Protein AF-K1S4V3-F1 (afdb_monomer)

Foldseek 3Di:
DQVQLVVQLVPDDPQAAPLVSLVSSLVSLCVVADDPLSNLVSQLSVQLSVLCPPGRYDDLQSNLNSLCRSLVRSQVVWPDDAQQELSPLSNQLSVQLNVVPDHHVLSSLVSSLVSLVVSQVCSCVRDVLCVVVVHTHPSSVVVSVVSVQVSCCRVVVDHDDDDPPPPPDPPPPPPSVVVDPDPPVDPDDDDDDDDDPDPPDDCVVVVVVVVVPDDTD

Sequence (217 aa):
TIRNAVAELNMLSDSVTVETVAQTAASAMLRGARGNSGVILSLLFRGLSKGLAGKHEATVEDYCNALKLGAEAAYKSVMKPTEGTILTVARVAAEKANDAQCKNFAELFDVLTTAAKETLDQTPEMLPVLKKAGVVDAGGMGYYTILKGMASVICGGVMIGAKEETATEKAVVTNAAGTFETDIEFTYCTEFIVVKSDVNKDATKLRAFLESIGDCV

Organism: NCBI:txid408170

pLDDT: mean 86.82, std 16.39, range [36.5, 98.75]

Solvent-accessible surface area (backbone atoms only — not comparable to full-atom values): 12045 Å² total; per-residue (Å²): 48,70,69,43,16,52,62,56,56,72,72,53,67,94,85,63,35,51,22,56,53,33,45,51,32,17,53,30,12,50,77,35,36,58,64,72,59,24,44,46,52,18,34,28,37,42,20,27,21,61,45,33,57,93,30,62,68,76,53,57,66,45,47,32,52,5,39,40,40,3,31,52,46,30,50,74,68,39,76,77,70,56,70,36,31,36,63,41,20,46,36,52,14,23,52,52,37,54,72,62,69,49,90,43,65,55,56,37,42,52,46,29,46,50,42,19,48,58,45,30,71,45,10,21,83,60,27,67,59,31,44,77,62,74,40,58,34,67,47,21,51,51,51,41,51,50,48,50,54,49,36,34,36,78,64,63,71,40,81,82,73,80,74,81,79,70,94,78,72,87,71,81,76,74,54,52,81,76,71,52,96,62,90,66,90,65,94,68,90,84,88,84,88,84,79,68,92,52,89,82,62,80,60,64,66,60,51,60,54,46,53,77,75,46,97,77,98

Structure (mmCIF, N/CA/C/O backbone):
data_AF-K1S4V3-F1
#
_entry.id   AF-K1S4V3-F1
#
loop_
_atom_site.group_PDB
_atom_site.id
_atom_site.type_symbol
_atom_site.label_atom_id
_atom_site.label_alt_id
_atom_site.label_comp_id
_atom_site.label_asym_id
_atom_site.label_entity_id
_atom_site.label_seq_id
_atom_site.pdbx_PDB_ins_code
_atom_site.Cartn_x
_atom_site.Cartn_y
_atom_site.Cartn_z
_atom_site.occupancy
_atom_site.B_iso_or_equiv
_atom_site.auth_seq_id
_atom_site.auth_comp_id
_atom_site.auth_asym_id
_a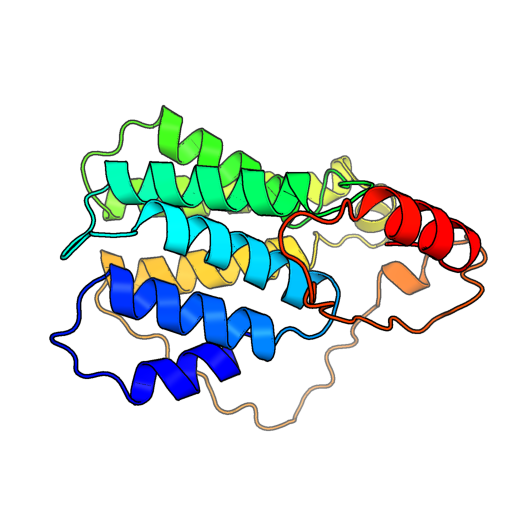tom_site.auth_atom_id
_atom_site.pdbx_PDB_model_num
ATOM 1 N N . THR A 1 1 ? 8.362 -9.845 4.889 1.00 89.50 1 THR A N 1
ATOM 2 C CA . THR A 1 1 ? 7.596 -8.631 5.241 1.00 89.50 1 THR A CA 1
ATOM 3 C C . THR A 1 1 ? 6.294 -8.939 5.972 1.00 89.50 1 THR A C 1
ATOM 5 O O . THR A 1 1 ? 6.314 -8.857 7.190 1.00 89.50 1 THR A O 1
ATOM 8 N N . ILE A 1 2 ? 5.204 -9.363 5.310 1.00 92.44 2 ILE A N 1
ATOM 9 C CA . ILE A 1 2 ? 3.875 -9.540 5.952 1.00 92.44 2 ILE A CA 1
ATOM 10 C C . ILE A 1 2 ? 3.874 -10.546 7.116 1.00 92.44 2 ILE A C 1
ATOM 12 O O . ILE A 1 2 ? 3.344 -10.232 8.175 1.00 92.44 2 ILE A O 1
ATOM 16 N N . ARG A 1 3 ? 4.536 -11.707 6.975 1.00 92.06 3 ARG A N 1
ATOM 17 C CA . ARG A 1 3 ? 4.647 -12.710 8.060 1.00 92.06 3 ARG A CA 1
ATOM 18 C C . ARG A 1 3 ? 5.175 -12.136 9.381 1.00 92.06 3 ARG A C 1
ATOM 20 O O . ARG A 1 3 ? 4.708 -12.543 10.435 1.00 92.06 3 ARG A O 1
ATOM 27 N N . ASN A 1 4 ? 6.111 -11.184 9.322 1.00 92.56 4 ASN A N 1
ATOM 28 C CA . ASN A 1 4 ? 6.647 -10.546 10.528 1.00 92.56 4 ASN A CA 1
ATOM 29 C C . ASN A 1 4 ? 5.602 -9.649 11.203 1.00 92.56 4 ASN A C 1
ATOM 31 O O . ASN A 1 4 ? 5.498 -9.671 12.420 1.00 92.56 4 ASN A O 1
ATOM 35 N N . ALA A 1 5 ? 4.795 -8.909 10.431 1.00 95.75 5 ALA A N 1
ATOM 36 C CA . ALA A 1 5 ? 3.681 -8.153 11.004 1.00 95.75 5 ALA A CA 1
ATOM 37 C C . ALA A 1 5 ? 2.626 -9.063 11.624 1.00 95.75 5 ALA A C 1
ATOM 39 O O . ALA A 1 5 ? 2.203 -8.792 12.735 1.00 95.75 5 ALA A O 1
ATOM 40 N N . VAL A 1 6 ? 2.243 -10.154 10.955 1.00 94.06 6 VAL A N 1
ATOM 41 C CA . VAL A 1 6 ? 1.257 -11.100 11.504 1.00 94.06 6 VAL A CA 1
ATOM 42 C C . VAL A 1 6 ? 1.719 -11.671 12.847 1.00 94.06 6 VAL A C 1
ATOM 44 O O . VAL A 1 6 ? 0.937 -11.703 13.788 1.00 94.06 6 VAL A O 1
ATOM 47 N N . ALA A 1 7 ? 2.991 -12.071 12.958 1.00 94.31 7 ALA A N 1
ATOM 48 C CA . ALA A 1 7 ? 3.537 -12.606 14.205 1.00 94.31 7 ALA A CA 1
ATOM 49 C C . ALA A 1 7 ? 3.414 -11.619 15.380 1.00 94.31 7 ALA A C 1
ATOM 51 O O . ALA A 1 7 ? 3.062 -12.030 16.479 1.00 94.31 7 ALA A O 1
ATOM 52 N N . GLU A 1 8 ? 3.670 -10.334 15.136 1.00 96.56 8 GLU A N 1
ATOM 53 C CA . GLU A 1 8 ? 3.623 -9.281 16.160 1.00 96.56 8 GLU A CA 1
ATOM 54 C C . GLU A 1 8 ? 2.179 -8.847 16.458 1.00 96.56 8 GLU A C 1
ATOM 56 O O . GLU A 1 8 ? 1.813 -8.650 17.612 1.00 96.56 8 GLU A O 1
ATOM 61 N N . LEU A 1 9 ? 1.324 -8.763 15.433 1.00 96.00 9 LEU A N 1
ATOM 62 C CA . LEU A 1 9 ? -0.096 -8.438 15.589 1.00 96.00 9 LEU A CA 1
ATOM 63 C C . LEU A 1 9 ? -0.849 -9.504 16.393 1.00 96.00 9 LEU A C 1
ATOM 65 O O . LEU A 1 9 ? -1.700 -9.152 17.199 1.00 96.00 9 LEU A O 1
ATOM 69 N N . ASN A 1 10 ? -0.495 -10.784 16.242 1.00 95.06 10 ASN A N 1
ATOM 70 C CA . ASN A 1 10 ? -1.082 -11.881 17.022 1.00 95.06 10 ASN A CA 1
ATOM 71 C C . ASN A 1 10 ? -0.764 -11.810 18.527 1.00 95.06 10 ASN A C 1
ATOM 73 O O . ASN A 1 10 ? -1.360 -12.549 19.307 1.00 95.06 10 ASN A O 1
ATOM 77 N N . MET A 1 11 ? 0.195 -10.975 18.938 1.00 96.19 11 MET A N 1
ATOM 78 C CA . MET A 1 11 ? 0.524 -10.754 20.349 1.00 96.19 11 MET A CA 1
ATOM 79 C C . MET A 1 11 ? -0.257 -9.584 20.961 1.00 96.19 11 MET A C 1
ATOM 81 O O . MET A 1 11 ? -0.174 -9.367 22.170 1.00 96.19 11 MET A O 1
ATOM 85 N N . LEU A 1 12 ? -0.986 -8.813 20.150 1.00 96.62 12 LEU A N 1
ATOM 86 C CA . LEU A 1 12 ? -1.809 -7.705 20.623 1.00 96.62 12 LEU A CA 1
ATOM 87 C C . LEU A 1 12 ? -3.165 -8.215 21.120 1.00 96.62 12 LEU A C 1
ATOM 89 O O . LEU A 1 12 ? -3.667 -9.236 20.658 1.00 96.62 12 LEU A O 1
ATOM 93 N N . SER A 1 13 ? -3.772 -7.486 22.059 1.00 95.69 13 SER A N 1
ATOM 94 C CA . SER A 1 13 ? -5.170 -7.722 22.423 1.00 95.69 13 SER A CA 1
ATOM 95 C C . SER A 1 13 ? -6.108 -7.146 21.361 1.00 95.69 13 SER A C 1
ATOM 97 O O . SER A 1 13 ? -5.796 -6.134 20.741 1.00 95.69 13 SER A O 1
ATOM 99 N N . ASP A 1 14 ? -7.308 -7.708 21.221 1.00 91.12 14 ASP A N 1
ATOM 100 C CA . ASP A 1 14 ? -8.315 -7.211 20.264 1.00 91.12 14 ASP A CA 1
ATOM 101 C C . ASP A 1 14 ? -8.853 -5.806 20.604 1.00 91.12 14 ASP A C 1
ATOM 103 O O . ASP A 1 14 ? -9.530 -5.175 19.799 1.00 91.12 14 ASP A O 1
ATOM 107 N N . SER A 1 15 ? -8.561 -5.301 21.805 1.00 94.25 15 SER A N 1
ATOM 108 C CA . SER A 1 15 ? -9.026 -4.007 22.314 1.00 94.25 15 SER A CA 1
ATOM 109 C C . SER A 1 15 ? -8.057 -2.846 22.062 1.00 94.25 15 SER A C 1
ATOM 111 O O . SER A 1 15 ? -8.259 -1.764 22.612 1.00 94.25 15 SER A O 1
ATOM 113 N N . VAL A 1 16 ? -6.952 -3.069 21.344 1.00 97.31 16 VAL A N 1
ATOM 114 C CA . VAL A 1 16 ? -5.975 -2.005 21.065 1.00 97.31 16 VAL A CA 1
ATOM 115 C C . VAL A 1 16 ? -6.492 -1.017 20.018 1.00 97.31 16 VAL A C 1
ATOM 117 O O . VAL A 1 16 ? -7.376 -1.315 19.219 1.00 97.31 16 VAL A O 1
ATOM 120 N N . THR A 1 17 ? -5.900 0.175 19.994 1.00 98.19 17 THR A N 1
ATOM 121 C CA . THR A 1 17 ? -6.257 1.228 19.039 1.00 98.19 17 THR A CA 1
ATOM 122 C C . THR A 1 17 ? -5.768 0.933 17.623 1.00 98.19 17 THR A C 1
ATOM 124 O O . THR A 1 17 ? -4.765 0.238 17.427 1.00 98.19 17 THR A O 1
ATOM 127 N N . VAL A 1 18 ? -6.405 1.555 16.624 1.00 97.31 18 VAL A N 1
ATOM 128 C CA . VAL A 1 18 ? -5.943 1.482 15.228 1.00 97.31 18 VAL A CA 1
ATOM 129 C C . VAL A 1 18 ? -4.509 2.005 15.062 1.00 97.31 18 VAL A C 1
ATOM 131 O O . VAL A 1 18 ? -3.736 1.435 14.292 1.00 97.31 18 VAL A O 1
ATOM 134 N N . GLU A 1 19 ? -4.113 3.027 15.830 1.00 98.00 19 GLU A N 1
ATOM 135 C CA . GLU A 1 19 ? -2.729 3.507 15.888 1.00 98.00 19 GLU A CA 1
ATOM 136 C C . GLU A 1 19 ? -1.761 2.391 16.295 1.00 98.00 19 GLU A C 1
ATOM 138 O O . GLU A 1 19 ? -0.758 2.160 15.616 1.00 98.00 19 GLU A O 1
ATOM 143 N N . THR A 1 20 ? -2.078 1.674 17.378 1.00 98.38 20 THR A N 1
ATOM 144 C CA . THR A 1 20 ? -1.219 0.615 17.927 1.00 98.38 20 THR A CA 1
ATOM 145 C C . THR A 1 20 ? -1.047 -0.518 16.918 1.00 98.38 20 THR A C 1
ATOM 147 O O . THR A 1 20 ? 0.076 -0.977 16.684 1.00 98.38 20 THR A O 1
ATOM 150 N N . VAL A 1 21 ? -2.138 -0.932 16.262 1.00 97.81 21 VAL A N 1
ATOM 151 C CA . VAL A 1 21 ? -2.112 -1.944 15.19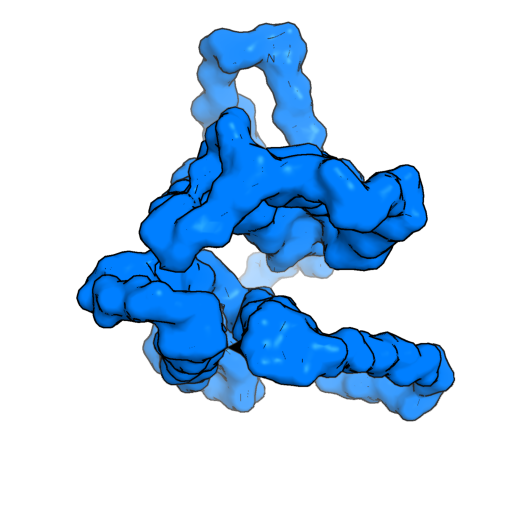3 1.00 97.81 21 VAL A CA 1
ATOM 152 C C . VAL A 1 21 ? -1.240 -1.472 14.031 1.00 97.81 21 VAL A C 1
ATOM 154 O O . VAL A 1 21 ? -0.319 -2.180 13.614 1.00 97.81 21 VAL A O 1
ATOM 157 N N . ALA A 1 22 ? -1.483 -0.263 13.521 1.00 97.94 22 ALA A N 1
ATOM 158 C CA . ALA A 1 22 ? -0.771 0.263 12.363 1.00 97.94 22 ALA A CA 1
ATOM 159 C C . ALA A 1 22 ? 0.728 0.457 12.646 1.00 97.94 22 ALA A C 1
ATOM 161 O O . ALA A 1 22 ? 1.563 0.101 11.812 1.00 97.94 22 ALA A O 1
ATOM 162 N N . GLN A 1 23 ? 1.086 0.967 13.829 1.00 98.25 23 GLN A N 1
ATOM 163 C CA . GLN A 1 23 ? 2.474 1.174 14.244 1.00 98.25 23 GLN A CA 1
ATOM 164 C C . GLN A 1 23 ? 3.223 -0.146 14.433 1.00 98.25 23 GLN A C 1
ATOM 166 O O . GLN A 1 23 ? 4.373 -0.269 13.990 1.00 98.25 23 GLN A O 1
ATOM 171 N N . THR A 1 24 ? 2.576 -1.137 15.048 1.00 98.31 24 THR A N 1
ATOM 172 C CA . THR A 1 24 ? 3.142 -2.478 15.240 1.00 98.31 24 THR A CA 1
ATOM 173 C C . THR A 1 24 ? 3.390 -3.144 13.891 1.00 98.31 24 THR A C 1
ATOM 175 O O . THR A 1 24 ? 4.516 -3.565 13.610 1.00 98.31 24 THR A O 1
ATOM 178 N N . ALA A 1 25 ? 2.385 -3.140 13.008 1.00 97.81 25 ALA A N 1
ATOM 179 C CA . ALA A 1 25 ? 2.499 -3.689 11.663 1.00 97.81 25 ALA A CA 1
ATOM 180 C C . ALA A 1 25 ? 3.612 -3.001 10.860 1.00 97.81 25 ALA A C 1
ATOM 182 O O . ALA A 1 25 ? 4.500 -3.675 10.340 1.00 97.81 25 ALA A O 1
ATOM 183 N N . ALA A 1 26 ? 3.622 -1.666 10.798 1.00 97.19 26 ALA A N 1
ATOM 184 C CA . ALA A 1 26 ? 4.625 -0.911 10.052 1.00 97.19 26 ALA A CA 1
ATOM 185 C C . ALA A 1 26 ? 6.050 -1.180 10.558 1.00 97.19 26 ALA A C 1
ATOM 187 O O . ALA A 1 26 ? 6.969 -1.393 9.763 1.00 97.19 26 ALA A O 1
ATOM 188 N N . SER A 1 27 ? 6.235 -1.214 11.880 1.00 96.00 27 SER A N 1
ATOM 189 C CA . SER A 1 27 ? 7.539 -1.452 12.505 1.00 96.00 27 SER A CA 1
ATOM 190 C C . SER A 1 27 ? 8.045 -2.874 12.253 1.00 96.00 27 SER A C 1
ATOM 192 O O . SER A 1 27 ? 9.212 -3.067 11.902 1.00 96.00 27 SER A O 1
ATOM 194 N N . ALA A 1 28 ? 7.165 -3.869 12.370 1.00 96.75 28 ALA A N 1
ATOM 195 C CA . ALA A 1 28 ? 7.474 -5.266 12.084 1.00 96.75 28 ALA A CA 1
ATOM 196 C C . ALA A 1 28 ? 7.760 -5.509 10.593 1.00 96.75 28 ALA A C 1
ATOM 198 O O . ALA A 1 28 ? 8.708 -6.216 10.241 1.00 96.75 28 ALA A O 1
ATOM 199 N N . MET A 1 29 ? 6.981 -4.889 9.700 1.00 95.75 29 MET A N 1
ATOM 200 C CA . MET A 1 29 ? 7.209 -4.951 8.254 1.00 95.75 29 MET A CA 1
ATOM 201 C C . MET A 1 29 ? 8.544 -4.338 7.873 1.00 95.75 29 MET A C 1
ATOM 203 O O . MET A 1 29 ? 9.225 -4.910 7.030 1.00 95.75 29 MET A O 1
ATOM 207 N N . LEU A 1 30 ? 8.925 -3.222 8.496 1.00 92.06 30 LEU A N 1
ATOM 208 C CA . LEU A 1 30 ? 10.202 -2.566 8.247 1.00 92.06 30 LEU A CA 1
ATOM 209 C C . LEU A 1 30 ? 11.375 -3.451 8.690 1.00 92.06 30 LEU A C 1
ATOM 211 O O . LEU A 1 30 ? 12.242 -3.748 7.877 1.00 92.06 30 LEU A O 1
ATOM 215 N N . ARG A 1 31 ? 11.377 -3.960 9.932 1.00 91.62 31 ARG A N 1
ATOM 216 C CA . ARG A 1 31 ? 12.429 -4.887 10.414 1.00 91.62 31 ARG A CA 1
ATOM 217 C C . ARG A 1 31 ? 12.502 -6.178 9.595 1.00 91.62 31 ARG A C 1
ATOM 219 O O . ARG A 1 31 ? 13.570 -6.752 9.410 1.00 91.62 31 ARG A O 1
ATOM 226 N N . GLY A 1 32 ? 11.346 -6.644 9.137 1.00 89.50 32 GLY A N 1
ATOM 227 C CA . GLY A 1 32 ? 11.172 -7.884 8.397 1.00 89.50 32 GLY A CA 1
ATOM 228 C C . GLY A 1 32 ? 11.135 -7.725 6.878 1.00 89.50 32 GLY A C 1
ATOM 229 O O . GLY A 1 32 ? 10.699 -8.666 6.195 1.00 89.50 32 GLY A O 1
ATOM 230 N N . ALA A 1 33 ? 11.488 -6.550 6.355 1.00 89.19 33 ALA A N 1
ATOM 231 C CA . ALA A 1 33 ? 11.514 -6.271 4.928 1.00 89.19 33 ALA A CA 1
ATOM 232 C C . ALA A 1 33 ? 12.625 -7.090 4.262 1.00 89.19 33 ALA A C 1
ATOM 234 O O . ALA A 1 33 ? 13.719 -7.234 4.802 1.00 89.19 33 ALA A O 1
ATOM 235 N N . ARG A 1 34 ? 12.322 -7.676 3.103 1.00 84.19 34 ARG A N 1
ATOM 236 C CA . ARG A 1 34 ? 13.260 -8.454 2.284 1.00 84.19 34 ARG A CA 1
ATOM 237 C C . ARG A 1 34 ? 12.959 -8.159 0.820 1.00 84.19 34 ARG A C 1
ATOM 239 O O . ARG A 1 34 ? 11.782 -8.211 0.451 1.00 84.19 34 ARG A O 1
ATOM 246 N N . GLY A 1 35 ? 13.980 -7.867 0.017 1.00 81.25 35 GLY A N 1
ATOM 247 C CA . GLY A 1 35 ? 13.797 -7.468 -1.375 1.00 81.25 35 GLY A CA 1
ATOM 248 C C . GLY A 1 35 ? 13.262 -6.040 -1.529 1.00 81.25 35 GLY A C 1
ATOM 249 O O . GLY A 1 35 ? 12.546 -5.531 -0.659 1.00 81.25 35 GLY A O 1
ATOM 250 N N . ASN A 1 36 ? 13.511 -5.430 -2.689 1.00 82.81 36 ASN A N 1
ATOM 251 C CA . ASN A 1 36 ? 12.994 -4.102 -3.059 1.00 82.81 36 ASN A CA 1
ATOM 252 C C . ASN A 1 36 ? 11.482 -3.954 -2.818 1.00 82.81 36 ASN A C 1
ATOM 254 O O . ASN A 1 36 ? 11.034 -3.003 -2.179 1.00 82.81 36 ASN A O 1
ATOM 258 N N . SER A 1 37 ? 10.688 -4.940 -3.251 1.00 84.25 37 SER A N 1
ATOM 259 C CA . SER A 1 37 ? 9.231 -4.930 -3.044 1.00 84.25 37 SER A CA 1
ATOM 260 C C . SER A 1 37 ? 8.851 -4.979 -1.562 1.00 84.25 37 SER A C 1
ATOM 262 O O . SER A 1 37 ? 7.920 -4.300 -1.134 1.00 84.25 37 SER A O 1
ATOM 264 N N . GLY A 1 38 ? 9.581 -5.750 -0.748 1.00 89.38 38 GLY A N 1
ATOM 265 C CA . GLY A 1 38 ? 9.339 -5.832 0.688 1.00 89.38 38 GLY A CA 1
ATOM 266 C C . GLY A 1 38 ? 9.680 -4.533 1.414 1.00 89.38 38 GLY A C 1
ATOM 267 O O . GLY A 1 38 ? 8.945 -4.149 2.326 1.00 89.38 38 GLY A O 1
ATOM 268 N N . VAL A 1 39 ? 10.753 -3.855 0.995 1.00 90.12 39 VAL A N 1
ATOM 269 C CA . VAL A 1 39 ? 11.126 -2.530 1.502 1.00 90.12 39 VAL A CA 1
ATOM 270 C C . VAL A 1 39 ? 10.064 -1.509 1.108 1.00 90.12 39 VAL A C 1
ATOM 272 O O . VAL A 1 39 ? 9.492 -0.890 2.000 1.00 90.12 39 VAL A O 1
ATOM 275 N N . ILE A 1 40 ? 9.705 -1.392 -0.174 1.00 92.44 40 ILE A N 1
ATOM 276 C CA . ILE A 1 40 ? 8.683 -0.438 -0.641 1.00 92.44 40 ILE A CA 1
ATOM 277 C C . ILE A 1 40 ? 7.346 -0.653 0.076 1.00 92.44 40 ILE A C 1
ATOM 279 O O . ILE A 1 40 ? 6.758 0.301 0.586 1.00 92.44 40 ILE A O 1
ATOM 283 N N . LEU A 1 41 ? 6.904 -1.905 0.214 1.00 95.38 41 LEU A N 1
ATOM 284 C CA . LEU A 1 41 ? 5.687 -2.229 0.952 1.00 95.38 41 LEU A CA 1
ATOM 285 C C . LEU A 1 41 ? 5.763 -1.780 2.421 1.00 95.38 41 LEU A C 1
ATOM 287 O O . LEU A 1 41 ? 4.794 -1.242 2.954 1.00 95.38 41 LEU A O 1
ATOM 291 N N . SER A 1 42 ? 6.915 -1.943 3.080 1.00 95.50 42 SER A N 1
ATOM 292 C CA . SER A 1 42 ? 7.104 -1.445 4.449 1.00 95.50 42 SER A CA 1
ATOM 293 C C . SER A 1 42 ? 7.033 0.085 4.539 1.00 95.50 42 SER A C 1
ATOM 295 O O . SER A 1 42 ? 6.538 0.619 5.530 1.00 95.50 42 SER A O 1
ATOM 297 N N . LEU A 1 43 ? 7.469 0.804 3.498 1.00 95.31 43 LEU A N 1
ATOM 298 C CA . LEU A 1 43 ? 7.398 2.265 3.432 1.00 95.31 43 LEU A CA 1
ATOM 299 C C . LEU A 1 43 ? 5.955 2.754 3.276 1.00 95.31 43 LEU A C 1
ATOM 301 O O . LEU A 1 43 ? 5.574 3.707 3.958 1.00 95.31 43 LEU A O 1
ATOM 305 N N . LEU A 1 44 ? 5.155 2.069 2.450 1.00 97.69 44 LEU A N 1
ATOM 306 C CA . LEU A 1 44 ? 3.718 2.330 2.309 1.00 97.69 44 LEU A CA 1
ATOM 307 C C . LEU A 1 44 ? 3.013 2.208 3.668 1.00 97.69 44 LEU A C 1
ATOM 309 O O . LEU A 1 44 ? 2.347 3.143 4.111 1.00 97.69 44 LEU A O 1
ATOM 313 N N . PHE A 1 45 ? 3.233 1.099 4.381 1.00 97.75 45 PHE A N 1
ATOM 314 C CA . PHE A 1 45 ? 2.632 0.876 5.701 1.00 97.75 45 PHE A CA 1
ATOM 315 C C . PHE A 1 45 ? 3.167 1.831 6.770 1.00 97.75 45 PHE A C 1
ATOM 317 O O . PHE A 1 45 ? 2.428 2.229 7.667 1.00 97.75 45 PHE A O 1
ATOM 324 N N . ARG A 1 46 ? 4.427 2.267 6.665 1.00 96.50 46 ARG A N 1
ATOM 325 C CA . ARG A 1 46 ? 4.979 3.303 7.544 1.00 96.50 46 ARG A CA 1
ATOM 326 C C . ARG A 1 46 ? 4.280 4.647 7.356 1.00 96.50 46 ARG A C 1
ATOM 328 O O . ARG A 1 46 ? 4.048 5.335 8.344 1.00 96.50 46 ARG A O 1
ATOM 335 N N . GLY A 1 47 ? 3.965 5.046 6.123 1.00 96.94 47 GLY A N 1
ATOM 336 C CA . GLY A 1 47 ? 3.186 6.265 5.888 1.00 96.94 47 GLY A CA 1
ATOM 337 C C . GLY A 1 47 ? 1.726 6.118 6.327 1.00 96.94 47 GLY A C 1
ATOM 338 O O . GLY A 1 47 ? 1.210 7.031 6.966 1.00 96.94 47 GLY A O 1
ATOM 339 N N . LEU A 1 48 ? 1.118 4.943 6.122 1.00 97.88 48 LEU A N 1
ATOM 340 C CA . LEU A 1 48 ? -0.213 4.625 6.653 1.00 97.88 48 LEU A CA 1
ATOM 341 C C . LEU A 1 48 ? -0.254 4.753 8.181 1.00 97.88 48 LEU A C 1
ATOM 343 O O . LEU A 1 48 ? -1.101 5.455 8.722 1.00 97.88 48 LEU A O 1
ATOM 347 N N . SER A 1 49 ? 0.713 4.159 8.884 1.00 98.31 49 SER A N 1
ATOM 348 C CA . SER A 1 49 ? 0.830 4.277 10.341 1.00 98.31 49 SER A CA 1
ATOM 349 C C . SER A 1 49 ? 0.953 5.727 10.807 1.00 98.31 49 SER A C 1
ATOM 351 O O . SER A 1 49 ? 0.339 6.089 11.805 1.00 98.31 49 SER A O 1
ATOM 353 N N . LYS A 1 50 ? 1.685 6.577 10.075 1.00 97.56 50 LYS A N 1
ATOM 354 C CA . LYS A 1 50 ? 1.770 8.010 10.391 1.00 97.56 50 LYS A CA 1
ATOM 355 C C . LYS A 1 50 ? 0.434 8.730 10.230 1.00 97.56 50 LYS A C 1
ATOM 357 O O . LYS A 1 50 ? 0.133 9.601 11.036 1.00 97.56 50 LYS A O 1
ATOM 362 N N . GLY A 1 51 ? -0.347 8.389 9.206 1.00 97.50 51 GLY A N 1
ATOM 363 C CA . GLY A 1 51 ? -1.669 8.983 8.995 1.00 97.50 51 GLY A CA 1
ATOM 364 C C . GLY A 1 51 ? -2.697 8.597 10.058 1.00 97.50 51 GLY A C 1
ATOM 365 O O . GLY A 1 51 ? -3.635 9.351 10.290 1.00 97.50 51 GLY A O 1
ATOM 366 N N . LEU A 1 52 ? -2.493 7.460 10.729 1.00 98.44 52 LEU A N 1
ATOM 367 C CA . LEU A 1 52 ? -3.362 6.954 11.795 1.00 98.44 52 LEU A CA 1
ATOM 368 C C . LEU A 1 52 ? -2.835 7.254 13.210 1.00 98.44 52 LEU A C 1
ATOM 370 O O . LEU A 1 52 ? -3.381 6.743 14.184 1.00 98.44 52 LEU A O 1
ATOM 374 N N . ALA A 1 53 ? -1.782 8.064 13.347 1.00 97.81 53 ALA A N 1
ATOM 375 C CA . ALA A 1 53 ? -1.221 8.419 14.648 1.00 97.81 53 ALA A CA 1
ATOM 376 C C . ALA A 1 53 ? -2.229 9.204 15.511 1.00 97.81 53 ALA A C 1
ATOM 378 O O . ALA A 1 53 ? -2.947 10.075 15.017 1.00 97.81 53 ALA A O 1
ATOM 379 N N . GLY A 1 54 ? -2.274 8.901 16.809 1.00 97.25 54 GLY A N 1
ATOM 380 C CA . GLY A 1 54 ? -3.211 9.472 17.780 1.00 97.25 54 GLY A CA 1
ATOM 381 C C . GLY A 1 54 ? -4.672 9.025 17.638 1.00 97.25 54 GLY A C 1
ATOM 382 O O . GLY A 1 54 ? -5.541 9.598 18.298 1.00 97.25 54 GLY A O 1
ATOM 383 N N . LYS A 1 55 ? -4.983 8.052 16.771 1.00 97.69 55 LYS A N 1
ATOM 384 C CA . LYS A 1 55 ? -6.361 7.613 16.502 1.00 97.69 55 LYS A CA 1
ATOM 385 C C . LYS A 1 55 ? -6.707 6.343 17.280 1.00 97.69 55 LYS A C 1
ATOM 387 O O . LYS A 1 55 ? -5.997 5.340 17.210 1.00 97.69 55 LYS A O 1
ATOM 392 N N . HIS A 1 56 ? -7.846 6.373 17.976 1.00 97.12 56 HIS A N 1
ATOM 393 C CA . HIS A 1 56 ? -8.434 5.178 18.590 1.00 97.12 56 HIS A CA 1
ATOM 394 C C . HIS A 1 56 ? -9.099 4.287 17.530 1.00 97.12 56 HIS A C 1
ATOM 396 O O . HIS A 1 56 ? -8.804 3.098 17.441 1.00 97.12 56 HIS A O 1
ATOM 402 N N . GLU A 1 57 ? -9.916 4.902 16.672 1.00 96.75 57 GLU A N 1
ATOM 403 C CA . GLU A 1 57 ? -10.575 4.314 15.502 1.00 96.75 57 GLU A CA 1
ATOM 404 C C . GLU A 1 57 ? -10.306 5.190 14.271 1.00 96.75 57 GLU A C 1
ATOM 406 O O . GLU A 1 57 ? -9.987 6.374 14.410 1.00 96.75 57 GLU A O 1
ATOM 411 N N . ALA A 1 58 ? -10.423 4.616 13.071 1.00 96.81 58 ALA A N 1
ATOM 412 C CA . ALA A 1 58 ? -10.201 5.327 11.815 1.00 96.81 58 ALA A CA 1
ATOM 413 C C . ALA A 1 58 ? -11.508 5.487 11.039 1.00 96.81 58 ALA A C 1
ATOM 415 O O . ALA A 1 58 ? -12.209 4.510 10.772 1.00 96.81 58 ALA A O 1
ATOM 416 N N . THR A 1 59 ? -11.801 6.715 10.624 1.00 97.62 59 THR A N 1
ATOM 417 C CA . THR A 1 59 ? -12.836 6.981 9.621 1.00 97.62 59 THR A CA 1
ATOM 418 C C . THR A 1 59 ? -12.329 6.651 8.210 1.00 97.62 59 THR A C 1
ATOM 420 O O . THR A 1 59 ? -11.135 6.423 7.995 1.00 97.62 59 THR A O 1
ATOM 423 N N . VAL A 1 60 ? -13.226 6.658 7.218 1.00 97.75 60 VAL A N 1
ATOM 424 C CA . VAL A 1 60 ? -12.843 6.541 5.798 1.00 97.75 60 VAL A CA 1
ATOM 425 C C . VAL A 1 60 ? -11.879 7.658 5.394 1.00 97.75 60 VAL A C 1
ATOM 427 O O . VAL A 1 60 ? -10.883 7.392 4.727 1.00 97.75 60 VAL A O 1
ATOM 430 N N . GLU A 1 61 ? -12.128 8.889 5.848 1.00 97.56 61 GLU A N 1
ATOM 431 C CA . GLU A 1 61 ? -11.270 10.044 5.567 1.00 97.56 61 GLU A CA 1
ATOM 432 C C . GLU A 1 61 ? -9.868 9.866 6.168 1.00 97.56 61 GLU A C 1
ATOM 434 O O . GLU A 1 61 ? -8.867 10.059 5.472 1.00 97.56 61 GLU A O 1
ATOM 439 N N . ASP A 1 62 ? -9.786 9.410 7.425 1.00 97.94 62 ASP A N 1
ATOM 440 C CA . ASP A 1 62 ? -8.507 9.108 8.078 1.00 97.94 62 ASP A CA 1
ATOM 441 C C . ASP A 1 62 ? -7.714 8.063 7.281 1.00 97.94 62 ASP A C 1
ATOM 443 O O . ASP A 1 62 ? -6.510 8.218 7.062 1.00 97.94 62 ASP A O 1
ATOM 447 N N . TYR A 1 63 ? -8.390 7.011 6.806 1.00 97.75 63 TYR A N 1
ATOM 448 C CA . TYR A 1 63 ? -7.760 5.939 6.041 1.00 97.75 63 TYR A CA 1
ATOM 449 C C . TYR A 1 63 ? -7.300 6.402 4.649 1.00 97.75 63 TYR A C 1
ATOM 451 O O . TYR A 1 63 ? -6.177 6.098 4.244 1.00 97.75 63 TYR A O 1
ATOM 459 N N . CYS A 1 64 ? -8.108 7.192 3.934 1.00 98.00 64 CYS A N 1
ATOM 460 C CA . CYS A 1 64 ? -7.730 7.793 2.650 1.00 98.00 64 CYS A CA 1
ATOM 461 C C . CYS A 1 64 ? -6.496 8.694 2.778 1.00 98.00 64 CYS A C 1
ATOM 463 O O . CYS A 1 64 ? -5.556 8.585 1.980 1.00 98.00 64 CYS A O 1
ATOM 465 N N . ASN A 1 65 ? -6.461 9.542 3.809 1.00 97.56 65 ASN A N 1
ATOM 466 C CA . ASN A 1 65 ? -5.304 10.384 4.092 1.00 97.56 65 ASN A CA 1
ATOM 467 C C . ASN A 1 65 ? -4.067 9.538 4.443 1.00 97.56 65 ASN A C 1
ATOM 469 O O . ASN A 1 65 ? -2.969 9.789 3.944 1.00 97.56 65 ASN A O 1
ATOM 473 N N . ALA A 1 66 ? -4.236 8.484 5.244 1.00 98.31 66 ALA A N 1
ATOM 474 C CA . ALA A 1 66 ? -3.156 7.568 5.592 1.00 98.31 66 ALA A CA 1
ATOM 475 C C . ALA A 1 66 ? -2.573 6.841 4.366 1.00 98.31 66 ALA A C 1
ATOM 477 O O . ALA A 1 66 ? -1.351 6.736 4.237 1.00 98.31 66 ALA A O 1
ATOM 478 N N . LEU A 1 67 ? -3.414 6.395 3.428 1.00 98.12 67 LEU A N 1
ATOM 479 C CA . LEU A 1 67 ? -2.973 5.794 2.165 1.00 98.12 67 LEU A CA 1
ATOM 480 C C . LEU A 1 67 ? -2.181 6.780 1.304 1.00 98.12 67 LEU A C 1
ATOM 482 O O . LEU A 1 67 ? -1.119 6.421 0.791 1.00 98.12 67 LEU A O 1
ATOM 486 N N . LYS A 1 68 ? -2.647 8.031 1.201 1.00 97.50 68 LYS A N 1
ATOM 487 C CA . LYS A 1 68 ? -1.933 9.105 0.498 1.00 97.50 68 LYS A CA 1
ATOM 488 C C . LYS A 1 68 ? -0.544 9.334 1.098 1.00 97.50 68 LYS A C 1
ATOM 490 O O . LYS A 1 68 ? 0.448 9.331 0.371 1.00 97.50 68 LYS A O 1
ATOM 495 N N . LEU A 1 69 ? -0.452 9.453 2.424 1.00 97.69 69 LEU A N 1
ATOM 496 C CA . LEU A 1 69 ? 0.828 9.591 3.126 1.00 97.69 69 LEU A CA 1
ATOM 497 C C . LEU A 1 69 ? 1.736 8.370 2.921 1.00 97.69 69 LEU A C 1
ATOM 499 O O . LEU A 1 69 ? 2.949 8.526 2.777 1.00 97.69 69 LEU A O 1
ATOM 503 N N . GLY A 1 70 ? 1.160 7.165 2.881 1.00 97.31 70 GLY A N 1
ATOM 504 C CA . GLY A 1 70 ? 1.829 5.922 2.493 1.00 97.31 70 GLY A CA 1
ATOM 505 C C . GLY A 1 70 ? 2.486 6.015 1.123 1.00 97.31 70 GLY A C 1
ATOM 506 O O . GLY A 1 70 ? 3.706 5.855 1.012 1.00 97.31 70 GLY A O 1
ATOM 507 N N . ALA A 1 71 ? 1.685 6.308 0.098 1.00 96.94 71 ALA A N 1
ATOM 508 C CA . ALA A 1 71 ? 2.136 6.428 -1.282 1.00 96.94 71 ALA A CA 1
ATOM 509 C C . ALA A 1 71 ? 3.222 7.501 -1.430 1.00 96.94 71 ALA A C 1
ATOM 511 O O . ALA A 1 71 ? 4.302 7.206 -1.942 1.00 96.94 71 ALA A O 1
ATOM 512 N N . GLU A 1 72 ? 3.000 8.708 -0.901 1.00 94.75 72 GLU A N 1
ATOM 513 C CA . GLU A 1 72 ? 3.985 9.792 -0.948 1.00 94.75 72 GLU A CA 1
ATOM 514 C C . GLU A 1 72 ? 5.300 9.424 -0.254 1.00 94.75 72 GLU A C 1
ATOM 516 O O . GLU A 1 72 ? 6.381 9.731 -0.761 1.00 94.75 72 GLU A O 1
ATOM 521 N N . ALA A 1 73 ? 5.232 8.783 0.917 1.00 91.06 73 ALA A N 1
ATOM 522 C CA . ALA A 1 73 ? 6.420 8.397 1.665 1.00 91.06 73 ALA A CA 1
ATOM 523 C C . ALA A 1 73 ? 7.239 7.339 0.923 1.00 91.06 73 ALA A C 1
ATOM 525 O O . ALA A 1 73 ? 8.469 7.429 0.918 1.00 91.06 73 ALA A O 1
ATOM 526 N N . ALA A 1 74 ? 6.584 6.355 0.304 1.00 92.12 74 ALA A N 1
ATOM 527 C CA . ALA A 1 74 ? 7.255 5.354 -0.515 1.00 92.12 74 ALA A CA 1
ATOM 528 C C . ALA A 1 74 ? 7.908 6.001 -1.744 1.00 92.12 74 ALA A C 1
ATOM 530 O O . ALA A 1 74 ? 9.102 5.809 -1.962 1.00 92.12 74 ALA A O 1
ATOM 531 N N . TYR A 1 75 ? 7.170 6.850 -2.464 1.00 91.38 75 TYR A N 1
ATOM 532 C CA . TYR A 1 75 ? 7.656 7.537 -3.662 1.00 91.38 75 TYR A CA 1
ATOM 533 C C . TYR A 1 75 ? 8.873 8.432 -3.369 1.00 91.38 75 TYR A C 1
ATOM 535 O O . TYR A 1 75 ? 9.875 8.364 -4.070 1.00 91.38 75 TYR A O 1
ATOM 543 N N . LYS A 1 76 ? 8.837 9.211 -2.277 1.00 88.50 76 LYS A N 1
ATOM 544 C CA . LYS A 1 76 ? 9.946 10.085 -1.833 1.00 88.50 76 LYS A CA 1
ATOM 545 C C . LYS A 1 76 ? 11.164 9.322 -1.295 1.00 88.50 76 LYS A C 1
ATOM 547 O O . LYS A 1 76 ? 12.236 9.906 -1.143 1.00 88.50 76 LYS A O 1
ATOM 552 N N . SER A 1 77 ? 10.993 8.057 -0.912 1.00 84.06 77 SER A N 1
ATOM 553 C CA . SER A 1 77 ? 12.073 7.248 -0.332 1.00 84.06 77 SER A CA 1
ATOM 554 C C . SER A 1 77 ? 12.902 6.520 -1.387 1.00 84.06 77 SER A C 1
ATOM 556 O O . SER A 1 77 ? 14.007 6.097 -1.063 1.00 84.06 77 SER A O 1
ATOM 558 N N . VAL A 1 78 ? 12.385 6.381 -2.610 1.00 83.56 78 VAL A N 1
ATOM 559 C CA . VAL A 1 78 ? 13.082 5.762 -3.741 1.00 83.56 78 VAL A CA 1
ATOM 560 C C . VAL A 1 78 ? 13.748 6.864 -4.558 1.00 83.56 78 VAL A C 1
ATOM 562 O O . VAL A 1 78 ? 13.097 7.845 -4.905 1.00 83.56 78 VAL A O 1
ATOM 565 N N . MET A 1 79 ? 15.042 6.728 -4.860 1.00 76.88 79 MET A N 1
ATOM 566 C CA . MET A 1 79 ? 15.780 7.780 -5.572 1.00 76.88 79 MET A CA 1
ATOM 567 C C . MET A 1 79 ? 15.310 7.964 -7.017 1.00 76.88 79 MET A C 1
ATOM 569 O O . MET A 1 79 ? 15.169 9.092 -7.484 1.00 76.88 79 MET A O 1
ATOM 573 N N . LYS A 1 80 ? 15.035 6.857 -7.714 1.00 81.94 80 LYS A N 1
ATOM 574 C CA . LYS A 1 80 ? 14.520 6.837 -9.090 1.00 81.94 80 LYS A CA 1
ATOM 575 C C . LYS A 1 80 ? 13.203 6.057 -9.128 1.00 81.94 80 LYS A C 1
ATOM 577 O O . LYS A 1 80 ? 13.198 4.877 -9.485 1.00 81.94 80 LYS A O 1
ATOM 582 N N . PRO A 1 81 ? 12.087 6.664 -8.684 1.00 86.62 81 PRO A N 1
ATOM 583 C CA . PRO A 1 81 ? 10.802 5.985 -8.705 1.00 86.62 81 PRO A CA 1
ATOM 584 C C . PRO A 1 81 ? 10.440 5.631 -10.149 1.00 86.62 81 PRO A C 1
ATOM 586 O O . PRO A 1 81 ? 10.556 6.452 -11.056 1.00 86.62 81 PRO A O 1
ATOM 589 N N . THR A 1 82 ? 10.047 4.379 -10.354 1.00 89.88 82 THR A N 1
ATOM 590 C CA . THR A 1 82 ? 9.764 3.831 -11.680 1.00 89.88 82 THR A CA 1
ATOM 591 C C . THR A 1 82 ? 8.258 3.667 -11.840 1.00 89.88 82 THR A C 1
ATOM 593 O O . THR A 1 82 ? 7.622 2.946 -11.064 1.00 89.88 82 THR A O 1
ATOM 596 N N . GLU A 1 83 ? 7.691 4.349 -12.834 1.00 94.00 83 GLU A N 1
ATOM 597 C CA . GLU A 1 83 ? 6.286 4.184 -13.208 1.00 94.00 83 GLU A CA 1
ATOM 598 C C . GLU A 1 83 ? 6.035 2.786 -13.792 1.00 94.00 83 GLU A C 1
ATOM 600 O O . GLU A 1 83 ? 6.927 2.190 -14.386 1.00 94.00 83 GLU A O 1
ATOM 605 N N . GLY A 1 84 ? 4.837 2.239 -13.588 1.00 94.12 84 GLY A N 1
ATOM 606 C CA . GLY A 1 84 ? 4.507 0.851 -13.925 1.00 94.12 84 GLY A CA 1
ATOM 607 C C . GLY A 1 84 ? 4.909 -0.176 -12.861 1.00 94.12 84 GLY A C 1
ATOM 608 O O . GLY A 1 84 ? 4.880 -1.368 -13.136 1.00 94.12 84 GLY A O 1
ATOM 609 N N . THR A 1 85 ? 5.263 0.258 -11.646 1.00 95.56 85 THR A N 1
ATOM 610 C CA . THR A 1 85 ? 5.581 -0.630 -10.509 1.00 95.56 85 THR A CA 1
ATOM 611 C C . THR A 1 85 ? 4.536 -0.526 -9.390 1.00 95.56 85 THR A C 1
ATOM 613 O O . THR A 1 85 ? 3.586 0.256 -9.475 1.00 95.56 85 THR A O 1
ATOM 616 N N . ILE A 1 86 ? 4.738 -1.253 -8.284 1.00 95.75 86 ILE A N 1
ATOM 617 C CA . ILE A 1 86 ? 3.980 -1.116 -7.028 1.00 95.75 86 ILE A CA 1
ATOM 618 C C . ILE A 1 86 ? 3.766 0.344 -6.600 1.00 95.75 86 ILE A C 1
ATOM 620 O O . ILE A 1 86 ? 2.714 0.665 -6.050 1.00 95.75 86 ILE A O 1
ATOM 624 N N . LEU A 1 87 ? 4.732 1.234 -6.864 1.00 96.44 87 LEU A N 1
ATOM 625 C CA . LEU A 1 87 ? 4.618 2.656 -6.542 1.00 96.44 87 LEU A CA 1
ATOM 626 C C . LEU A 1 87 ? 3.463 3.309 -7.305 1.00 96.44 87 LEU A C 1
ATOM 628 O O . LEU A 1 87 ? 2.678 4.036 -6.700 1.00 96.44 87 LEU A O 1
ATOM 632 N N . THR A 1 88 ? 3.328 3.015 -8.599 1.00 97.56 88 THR A N 1
ATOM 633 C CA . THR A 1 88 ? 2.231 3.509 -9.440 1.00 97.56 88 THR A CA 1
ATOM 634 C C . THR A 1 88 ? 0.896 2.959 -8.970 1.00 97.56 88 THR A C 1
ATOM 636 O O . THR A 1 88 ? -0.036 3.729 -8.759 1.00 97.56 88 THR A O 1
ATOM 639 N N . VAL A 1 89 ? 0.814 1.645 -8.736 1.00 98.38 89 VAL A N 1
ATOM 640 C CA . VAL A 1 89 ? -0.431 0.991 -8.303 1.00 98.38 89 VAL A CA 1
ATOM 641 C C . VAL A 1 89 ? -0.916 1.562 -6.967 1.00 98.38 89 VAL A C 1
ATOM 643 O O . VAL A 1 89 ? -2.084 1.920 -6.840 1.00 98.38 89 VAL A O 1
ATOM 646 N N . ALA A 1 90 ? -0.023 1.704 -5.984 1.00 98.25 90 ALA A N 1
ATOM 647 C CA . ALA A 1 90 ? -0.370 2.262 -4.680 1.00 98.25 90 ALA A CA 1
ATOM 648 C C . ALA A 1 90 ? -0.734 3.752 -4.753 1.00 98.25 90 ALA A C 1
ATOM 650 O O . ALA A 1 90 ? -1.691 4.178 -4.107 1.00 98.25 90 ALA A O 1
ATOM 651 N N . ARG A 1 91 ? 0.001 4.542 -5.549 1.00 98.12 91 ARG A N 1
ATOM 652 C CA . ARG A 1 91 ? -0.267 5.972 -5.742 1.00 98.12 91 ARG A CA 1
ATOM 653 C C . ARG A 1 91 ? -1.629 6.204 -6.393 1.00 98.12 91 ARG A C 1
ATOM 655 O O . ARG A 1 91 ? -2.439 6.926 -5.823 1.00 98.12 91 ARG A O 1
ATOM 662 N N . VAL A 1 92 ? -1.901 5.563 -7.531 1.00 98.50 92 VAL A N 1
ATOM 663 C CA . VAL A 1 92 ? -3.164 5.745 -8.266 1.00 98.50 92 VAL A CA 1
ATOM 664 C C . VAL A 1 92 ? -4.353 5.248 -7.444 1.00 98.50 92 VAL A C 1
ATOM 666 O O . VAL A 1 92 ? -5.375 5.927 -7.387 1.00 98.50 92 VAL A O 1
ATOM 669 N N . ALA A 1 93 ? -4.226 4.114 -6.744 1.00 98.50 93 ALA A N 1
ATOM 670 C CA . ALA A 1 93 ? -5.283 3.637 -5.853 1.00 98.50 93 ALA A CA 1
ATOM 671 C C . ALA A 1 93 ? -5.583 4.643 -4.727 1.00 98.50 93 ALA A C 1
ATOM 673 O O . ALA A 1 93 ? -6.748 4.940 -4.464 1.00 98.50 93 ALA A O 1
ATOM 674 N N . ALA A 1 94 ? -4.548 5.210 -4.095 1.00 98.12 94 ALA A N 1
ATOM 675 C CA . ALA A 1 94 ? -4.715 6.223 -3.057 1.00 98.12 94 ALA A CA 1
ATOM 676 C C . ALA A 1 94 ? -5.336 7.525 -3.598 1.00 98.12 94 ALA A C 1
ATOM 678 O O . ALA A 1 94 ? -6.223 8.079 -2.952 1.00 98.12 94 ALA A O 1
ATOM 679 N N . GLU A 1 95 ? -4.911 8.000 -4.773 1.00 98.25 95 GLU A N 1
ATOM 680 C CA . GLU A 1 95 ? -5.491 9.174 -5.447 1.00 98.25 95 GLU A CA 1
ATOM 681 C C . GLU A 1 95 ? -6.990 8.963 -5.714 1.00 98.25 95 GLU A C 1
ATOM 683 O O . GLU A 1 95 ? -7.816 9.741 -5.242 1.00 98.25 95 GLU A O 1
ATOM 688 N N . LYS A 1 96 ? -7.361 7.846 -6.356 1.00 98.38 96 LYS A N 1
ATOM 689 C CA . LYS A 1 96 ? -8.763 7.512 -6.659 1.00 98.38 96 LYS A CA 1
ATOM 690 C C . LYS A 1 96 ? -9.629 7.382 -5.408 1.00 98.38 96 LYS A C 1
ATOM 692 O O . LYS A 1 96 ? -10.762 7.853 -5.401 1.00 98.38 96 LYS A O 1
ATOM 697 N N . ALA A 1 97 ? -9.099 6.776 -4.349 1.00 96.88 97 ALA A N 1
ATOM 698 C CA . ALA A 1 97 ? -9.797 6.661 -3.074 1.00 96.88 97 ALA A CA 1
ATOM 699 C C . ALA A 1 97 ? -10.065 8.023 -2.412 1.00 96.88 97 ALA A C 1
ATOM 701 O O . ALA A 1 97 ? -11.134 8.224 -1.836 1.00 96.88 97 ALA A O 1
ATOM 702 N N . ASN A 1 98 ? -9.121 8.965 -2.511 1.00 96.38 98 ASN A N 1
ATOM 703 C CA . ASN A 1 98 ? -9.306 10.325 -2.000 1.00 96.38 98 ASN A CA 1
ATOM 704 C C . ASN A 1 98 ? -10.328 11.113 -2.840 1.00 96.38 98 ASN A C 1
ATOM 706 O O . ASN A 1 98 ? -11.164 11.813 -2.272 1.00 96.38 98 ASN A O 1
ATOM 710 N N . ASP A 1 99 ? -10.308 10.956 -4.165 1.00 97.56 99 ASP A N 1
ATOM 711 C CA . ASP A 1 99 ? -11.227 11.655 -5.075 1.00 97.56 99 ASP A CA 1
ATOM 712 C C . ASP A 1 99 ? -12.672 11.136 -4.991 1.00 97.56 99 ASP A C 1
ATOM 714 O O . ASP A 1 99 ? -13.618 11.883 -5.236 1.00 97.56 99 ASP A O 1
ATOM 718 N N . ALA A 1 100 ? -12.862 9.860 -4.644 1.00 95.94 100 ALA A N 1
ATOM 719 C CA . ALA A 1 100 ? -14.171 9.209 -4.660 1.00 95.94 100 ALA A CA 1
ATOM 720 C C . ALA A 1 100 ? -15.124 9.650 -3.533 1.00 95.94 100 ALA A C 1
ATOM 722 O O . ALA A 1 100 ? -16.316 9.366 -3.618 1.00 95.94 100 ALA A O 1
ATOM 723 N N . GLN A 1 101 ? -14.624 10.316 -2.482 1.00 92.81 101 GLN A N 1
ATOM 724 C CA . GLN A 1 101 ? -15.427 10.780 -1.335 1.00 92.81 101 GLN A CA 1
ATOM 725 C C . GLN A 1 101 ? -16.355 9.686 -0.757 1.00 92.81 101 GLN A C 1
ATOM 727 O O . GLN A 1 101 ? -17.540 9.913 -0.501 1.00 92.81 101 GLN A O 1
ATOM 732 N N . CYS A 1 102 ? -15.810 8.477 -0.582 1.00 96.81 102 CYS A N 1
ATOM 733 C CA . CYS A 1 102 ? -16.557 7.297 -0.138 1.00 96.81 102 CYS A CA 1
ATOM 734 C C . CYS A 1 102 ? -17.185 7.503 1.249 1.00 96.81 102 CYS A C 1
ATOM 736 O O . CYS A 1 102 ? -16.579 8.101 2.139 1.00 96.81 102 CYS A O 1
ATOM 738 N N . LYS A 1 103 ? -18.385 6.956 1.464 1.00 95.56 103 LYS A N 1
ATOM 739 C CA . LYS A 1 103 ? -19.140 7.140 2.719 1.00 95.56 103 LYS A CA 1
ATOM 740 C C . LYS A 1 103 ? -18.844 6.077 3.767 1.00 95.56 103 LYS A C 1
ATOM 742 O O . LYS A 1 103 ? -19.097 6.282 4.951 1.00 95.56 103 LYS A O 1
ATOM 747 N N . ASN A 1 104 ? -18.368 4.917 3.335 1.00 96.94 104 ASN A N 1
ATOM 748 C CA . ASN A 1 104 ? -18.090 3.769 4.188 1.00 96.94 104 ASN A CA 1
ATOM 749 C C . ASN A 1 104 ? -16.920 2.951 3.622 1.00 96.94 104 ASN A C 1
ATOM 751 O O . ASN A 1 104 ? -16.475 3.160 2.492 1.00 96.94 104 ASN A O 1
ATOM 755 N N . PHE A 1 105 ? -16.419 2.008 4.420 1.00 97.31 105 PHE A N 1
ATOM 756 C CA . PHE A 1 105 ? -15.282 1.183 4.022 1.00 97.31 105 PHE A CA 1
ATOM 757 C C . PHE A 1 105 ? -15.593 0.222 2.867 1.00 97.31 105 PHE A C 1
ATOM 759 O O . PHE A 1 105 ? -14.679 -0.108 2.121 1.00 97.31 105 PHE A O 1
ATOM 766 N N . ALA A 1 106 ? -16.844 -0.210 2.677 1.00 96.75 106 ALA A N 1
ATOM 767 C CA . ALA A 1 106 ? -17.192 -1.076 1.550 1.00 96.75 106 ALA A CA 1
ATOM 768 C C . ALA A 1 106 ? -17.015 -0.349 0.210 1.00 96.75 106 ALA A C 1
ATOM 770 O O . ALA A 1 106 ? -16.325 -0.858 -0.669 1.00 96.75 106 ALA A O 1
ATOM 771 N N . GLU A 1 107 ? -17.543 0.873 0.099 1.00 97.81 107 GLU A N 1
ATOM 772 C CA . GLU A 1 107 ? -17.316 1.751 -1.058 1.00 97.81 107 GLU A CA 1
ATOM 773 C C . GLU A 1 107 ? -15.820 2.040 -1.258 1.00 97.81 107 GLU A C 1
ATOM 775 O O . GLU A 1 107 ? -15.304 1.933 -2.368 1.00 97.81 107 GLU A O 1
ATOM 780 N N . LEU A 1 108 ? -15.097 2.340 -0.172 1.00 98.44 108 LEU A N 1
ATOM 781 C CA . LEU A 1 108 ? -13.665 2.630 -0.234 1.00 98.44 108 LEU A CA 1
ATOM 782 C C . LEU A 1 108 ? -12.849 1.453 -0.785 1.00 98.44 108 LEU A C 1
ATOM 784 O O . LEU A 1 108 ? -11.994 1.644 -1.649 1.00 98.44 108 LEU A O 1
ATOM 788 N N . PHE A 1 109 ? -13.081 0.238 -0.284 1.00 98.00 109 PHE A N 1
ATOM 789 C CA . PHE A 1 109 ? -12.334 -0.940 -0.722 1.00 98.00 109 PHE A CA 1
ATOM 790 C C . PHE A 1 109 ? -12.715 -1.391 -2.136 1.00 98.00 109 PHE A C 1
ATOM 792 O O . PHE A 1 109 ? -11.851 -1.915 -2.844 1.00 98.00 109 PHE A O 1
ATOM 799 N N . ASP A 1 110 ? -13.946 -1.139 -2.582 1.00 97.88 110 ASP A N 1
ATOM 800 C CA . ASP A 1 110 ? -14.345 -1.332 -3.980 1.00 97.88 110 ASP A CA 1
ATOM 801 C C . ASP A 1 110 ? -13.551 -0.404 -4.917 1.00 97.88 110 ASP A C 1
ATOM 803 O O . ASP A 1 110 ? -12.898 -0.869 -5.856 1.00 97.88 110 ASP A O 1
ATOM 807 N N . VAL A 1 111 ? -13.473 0.891 -4.585 1.00 98.56 111 VAL A N 1
ATOM 808 C CA . VAL A 1 111 ? -12.668 1.871 -5.336 1.00 98.56 111 VAL A CA 1
ATOM 809 C C . VAL A 1 111 ? -11.182 1.510 -5.313 1.00 98.56 111 VAL A C 1
ATOM 811 O O . VAL A 1 111 ? -10.536 1.501 -6.362 1.00 98.56 111 VAL A O 1
ATOM 814 N N . LEU A 1 112 ? -10.627 1.179 -4.142 1.00 98.44 112 LEU A N 1
ATOM 815 C CA . LEU A 1 112 ? -9.210 0.831 -3.997 1.00 98.44 112 LEU A CA 1
ATOM 816 C C . LEU A 1 112 ? -8.831 -0.396 -4.822 1.00 98.44 112 LEU A C 1
ATOM 818 O O . LEU A 1 112 ? -7.818 -0.381 -5.521 1.00 98.44 112 LEU A O 1
ATOM 822 N N . THR A 1 113 ? -9.617 -1.468 -4.728 1.00 98.25 113 THR A N 1
ATOM 823 C CA . THR A 1 113 ? -9.314 -2.714 -5.440 1.00 98.25 113 THR A CA 1
ATOM 824 C C . THR A 1 113 ? -9.513 -2.562 -6.945 1.00 98.25 113 THR A C 1
ATOM 826 O O . THR A 1 113 ? -8.678 -3.061 -7.701 1.00 98.25 113 THR A O 1
ATOM 829 N N . THR A 1 114 ? -10.532 -1.820 -7.385 1.00 98.62 114 THR A N 1
ATOM 830 C CA . THR A 1 114 ? -10.756 -1.507 -8.805 1.00 98.62 114 THR A CA 1
ATOM 831 C C . THR A 1 114 ? -9.608 -0.677 -9.373 1.00 98.62 114 THR A C 1
ATOM 833 O O . THR A 1 114 ? -8.943 -1.116 -10.310 1.00 98.62 114 THR A O 1
ATOM 836 N N . ALA A 1 115 ? -9.283 0.459 -8.748 1.00 98.75 115 ALA A N 1
ATOM 837 C CA . ALA A 1 115 ? -8.205 1.335 -9.204 1.00 98.75 115 ALA A CA 1
ATOM 838 C C . ALA A 1 115 ? -6.842 0.626 -9.206 1.00 98.75 115 ALA A C 1
ATOM 840 O O . ALA A 1 115 ? -6.062 0.771 -10.152 1.00 98.75 115 ALA A O 1
ATOM 841 N N . ALA A 1 116 ? -6.554 -0.178 -8.177 1.00 98.62 116 ALA A N 1
ATOM 842 C CA . ALA A 1 116 ? -5.329 -0.967 -8.123 1.00 98.62 116 ALA A CA 1
ATOM 843 C C . ALA A 1 116 ? -5.272 -2.009 -9.251 1.00 98.62 116 ALA A C 1
ATOM 845 O O . ALA A 1 116 ? -4.220 -2.170 -9.866 1.00 98.62 116 ALA A O 1
ATOM 846 N N . LYS A 1 117 ? -6.382 -2.697 -9.550 1.00 98.69 117 LYS A N 1
ATOM 847 C CA . LYS A 1 117 ? -6.433 -3.701 -10.621 1.00 98.69 117 LYS A CA 1
ATOM 848 C C . LYS A 1 117 ? -6.267 -3.078 -12.002 1.00 98.69 117 LYS A C 1
ATOM 850 O O . LYS A 1 117 ? -5.447 -3.558 -12.775 1.00 98.69 117 LYS A O 1
ATOM 855 N N . GLU A 1 118 ? -7.001 -2.008 -12.291 1.00 98.69 118 GLU A N 1
ATOM 856 C CA . GLU A 1 118 ? -6.907 -1.300 -13.571 1.00 98.69 118 GLU A CA 1
ATOM 857 C C . GLU A 1 118 ? -5.491 -0.766 -13.804 1.00 98.69 118 GLU A C 1
ATOM 859 O O . GLU A 1 118 ? -4.921 -0.950 -14.876 1.00 98.69 118 GLU A O 1
ATOM 864 N N . THR A 1 119 ? -4.885 -0.170 -12.774 1.00 98.62 119 THR A N 1
ATOM 865 C CA . THR A 1 119 ? -3.508 0.333 -12.859 1.00 98.62 119 THR A CA 1
ATOM 866 C C . THR A 1 119 ? -2.511 -0.807 -13.047 1.00 98.62 119 THR A C 1
ATOM 868 O O . THR A 1 119 ? -1.602 -0.699 -13.867 1.00 98.62 119 THR A O 1
ATOM 871 N N . LEU A 1 120 ? -2.686 -1.915 -12.318 1.00 98.38 120 LEU A N 1
ATOM 872 C CA . LEU A 1 120 ? -1.852 -3.108 -12.444 1.00 98.38 120 LEU A CA 1
ATOM 873 C C . LEU A 1 120 ? -1.881 -3.668 -13.870 1.00 98.38 120 LEU A C 1
ATOM 875 O O . LEU A 1 120 ? -0.829 -3.977 -14.426 1.00 98.38 120 LEU A O 1
ATOM 879 N N . ASP A 1 121 ? -3.060 -3.750 -14.479 1.00 98.06 121 ASP A N 1
ATOM 880 C CA . ASP A 1 121 ? -3.231 -4.259 -15.842 1.00 98.06 121 ASP A CA 1
ATOM 881 C C . ASP A 1 121 ? -2.581 -3.363 -16.898 1.00 98.06 121 ASP A C 1
ATOM 883 O O . ASP A 1 121 ? -2.209 -3.839 -17.967 1.00 98.06 121 ASP A O 1
ATOM 887 N N . GLN A 1 122 ? -2.405 -2.077 -16.590 1.00 98.06 122 GLN A N 1
ATOM 888 C CA . GLN A 1 122 ? -1.721 -1.117 -17.454 1.00 98.06 122 GLN A CA 1
ATOM 889 C C . GLN A 1 122 ? -0.202 -1.087 -17.247 1.00 98.06 122 GLN A C 1
ATOM 891 O O . GLN A 1 122 ? 0.505 -0.515 -18.07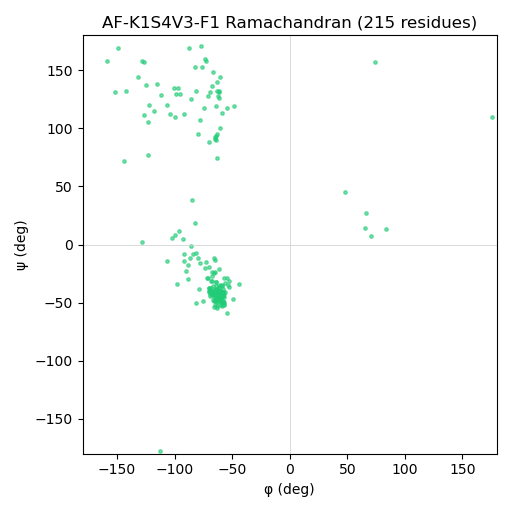5 1.00 98.06 122 GLN A O 1
ATOM 896 N N . THR A 1 123 ? 0.335 -1.722 -16.196 1.00 97.38 123 THR A N 1
ATOM 897 C CA . THR A 1 123 ? 1.792 -1.759 -15.954 1.00 97.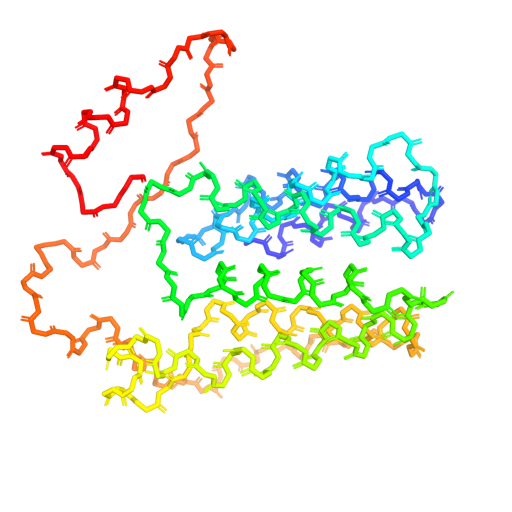38 123 THR A CA 1
ATOM 898 C C . THR A 1 123 ? 2.623 -2.262 -17.145 1.00 97.38 123 THR A C 1
ATOM 900 O O . THR A 1 123 ? 3.688 -1.684 -17.376 1.00 97.38 123 THR A O 1
ATOM 903 N N . PRO A 1 124 ? 2.171 -3.229 -17.977 1.00 95.81 124 PRO A N 1
ATOM 904 C CA . PRO A 1 124 ? 2.901 -3.616 -19.183 1.00 95.81 124 PRO A CA 1
ATOM 905 C C . PRO A 1 124 ? 3.046 -2.474 -20.193 1.00 95.81 124 PRO A C 1
ATOM 907 O O . PRO A 1 124 ? 4.093 -2.325 -20.812 1.00 95.81 124 PRO A O 1
ATOM 910 N N . GLU A 1 125 ? 2.040 -1.612 -20.329 1.00 96.38 125 GLU A N 1
ATOM 911 C CA . GLU A 1 125 ? 2.101 -0.464 -21.242 1.00 96.38 125 GLU A CA 1
ATOM 912 C C . GLU A 1 125 ? 3.022 0.653 -20.730 1.00 96.38 125 GLU A C 1
ATOM 914 O O . GLU A 1 125 ? 3.506 1.466 -21.515 1.00 96.38 125 GLU A O 1
ATOM 919 N N . MET A 1 126 ? 3.305 0.673 -19.425 1.00 95.56 126 MET A N 1
ATOM 920 C CA . MET A 1 126 ? 4.206 1.637 -18.787 1.00 95.56 126 MET A CA 1
ATOM 921 C C . MET A 1 126 ? 5.665 1.166 -18.788 1.00 95.56 126 MET A C 1
ATOM 923 O O . MET A 1 126 ? 6.577 1.991 -18.827 1.00 95.56 126 MET A O 1
ATOM 927 N N . LEU A 1 127 ? 5.897 -0.152 -18.755 1.00 92.06 127 LEU A N 1
ATOM 928 C CA . LEU A 1 127 ? 7.229 -0.747 -18.684 1.00 92.06 127 LEU A CA 1
ATOM 929 C C . LEU A 1 127 ? 7.452 -1.777 -19.800 1.00 92.06 127 LEU A C 1
ATOM 931 O O . LEU A 1 127 ? 6.917 -2.887 -19.729 1.00 92.06 127 LEU A O 1
ATOM 935 N N . PRO A 1 128 ? 8.332 -1.487 -20.784 1.00 89.44 128 PRO A N 1
ATOM 936 C CA . PRO A 1 128 ? 8.592 -2.379 -21.916 1.00 89.44 128 PRO A CA 1
ATOM 937 C C . PRO A 1 128 ? 8.966 -3.815 -21.532 1.00 89.44 128 PRO A C 1
ATOM 939 O O . PRO A 1 128 ? 8.631 -4.754 -22.251 1.00 89.44 128 PRO A O 1
ATOM 942 N N . VAL A 1 129 ? 9.632 -4.007 -20.391 1.00 87.38 129 VAL A N 1
ATOM 943 C CA . VAL A 1 129 ? 10.009 -5.339 -19.891 1.00 87.38 129 VAL A CA 1
ATOM 944 C C . VAL A 1 129 ? 8.820 -6.193 -19.502 1.00 87.38 129 VAL A C 1
ATOM 946 O O . VAL A 1 129 ? 8.790 -7.379 -19.814 1.00 87.38 129 VAL A O 1
ATOM 949 N N . LEU A 1 130 ? 7.826 -5.582 -18.866 1.00 89.12 130 LEU A N 1
ATOM 950 C CA . LEU A 1 130 ? 6.596 -6.248 -18.471 1.00 89.12 130 LEU A CA 1
ATOM 951 C C . LEU A 1 130 ? 5.810 -6.641 -19.726 1.00 89.12 130 LEU A C 1
ATOM 953 O O . LEU A 1 130 ? 5.387 -7.789 -19.854 1.00 89.12 130 LEU A O 1
ATOM 957 N N . LYS A 1 131 ? 5.744 -5.740 -20.718 1.00 91.12 131 LYS A N 1
ATOM 958 C CA . LYS A 1 131 ? 5.145 -6.020 -22.032 1.00 91.12 131 LYS A CA 1
ATOM 959 C C . LYS A 1 131 ? 5.823 -7.168 -22.769 1.00 91.12 131 LYS A C 1
ATOM 961 O O . LYS A 1 131 ? 5.140 -8.073 -23.235 1.00 91.12 131 LYS A O 1
ATOM 966 N N . LYS A 1 132 ? 7.158 -7.148 -22.861 1.00 88.06 132 LYS A N 1
ATOM 967 C CA . LYS A 1 132 ? 7.949 -8.196 -23.529 1.00 88.06 132 LYS A CA 1
ATOM 968 C C . LYS A 1 132 ? 7.766 -9.552 -22.847 1.00 88.06 132 LYS A C 1
ATOM 970 O O . LYS A 1 132 ? 7.680 -10.566 -23.532 1.00 88.06 132 LYS A O 1
ATOM 975 N N . ALA A 1 133 ? 7.691 -9.563 -21.518 1.00 86.19 133 ALA A N 1
ATOM 976 C CA . ALA A 1 133 ? 7.469 -10.771 -20.734 1.00 86.19 133 ALA A CA 1
ATOM 977 C C . ALA A 1 133 ? 5.992 -11.215 -20.686 1.00 86.19 133 ALA A C 1
ATOM 979 O O . ALA A 1 133 ? 5.719 -12.330 -20.252 1.00 86.19 133 ALA A O 1
ATOM 980 N N . GLY A 1 134 ? 5.045 -10.378 -21.127 1.00 90.75 134 GLY A N 1
ATOM 981 C CA . GLY A 1 134 ? 3.610 -10.677 -21.086 1.00 90.75 134 GLY A CA 1
ATOM 982 C C . GLY A 1 134 ? 3.043 -10.778 -19.666 1.00 90.75 134 GLY A C 1
ATOM 983 O O . GLY A 1 134 ? 2.073 -11.500 -19.445 1.00 90.75 134 GLY A O 1
ATOM 984 N N . VAL A 1 135 ? 3.657 -10.092 -18.698 1.00 92.62 135 VAL A N 1
ATOM 985 C CA . VAL A 1 135 ? 3.280 -10.128 -17.275 1.00 92.62 135 VAL A CA 1
ATOM 986 C C . VAL A 1 135 ? 3.045 -8.722 -16.739 1.00 92.62 135 VAL A C 1
ATOM 988 O O . VAL A 1 135 ? 3.585 -7.756 -17.265 1.00 92.62 135 VAL A O 1
ATOM 991 N N . VAL A 1 136 ? 2.267 -8.611 -15.665 1.00 94.88 136 VAL A N 1
ATOM 992 C CA . VAL A 1 136 ? 2.109 -7.368 -14.891 1.00 94.88 136 VAL A CA 1
ATOM 993 C C . VAL A 1 136 ? 3.189 -7.248 -13.813 1.00 94.88 136 VAL A C 1
ATOM 995 O O . VAL A 1 136 ? 3.885 -8.221 -13.511 1.00 94.88 136 VAL A O 1
ATOM 998 N N . ASP A 1 137 ? 3.313 -6.075 -13.191 1.00 95.50 137 ASP A N 1
ATOM 999 C CA . ASP A 1 137 ? 4.255 -5.882 -12.086 1.00 95.50 137 ASP A CA 1
ATOM 1000 C C . ASP A 1 137 ? 3.941 -6.797 -10.890 1.00 95.50 137 ASP A C 1
ATOM 1002 O O . ASP A 1 137 ? 2.842 -6.784 -10.327 1.00 95.50 137 ASP A O 1
ATOM 1006 N N . ALA A 1 138 ? 4.936 -7.568 -10.448 1.00 92.81 138 ALA A N 1
ATOM 1007 C CA . ALA A 1 138 ? 4.776 -8.503 -9.337 1.00 92.81 138 ALA A CA 1
ATOM 1008 C C . ALA A 1 138 ? 4.531 -7.781 -8.000 1.00 92.81 138 ALA A C 1
ATOM 1010 O O . ALA A 1 138 ? 3.746 -8.252 -7.172 1.00 92.81 138 ALA A O 1
ATOM 1011 N N . GLY A 1 139 ? 5.168 -6.624 -7.789 1.00 93.75 139 GLY A N 1
ATOM 1012 C CA . GLY A 1 139 ? 4.960 -5.810 -6.592 1.00 93.75 139 GLY A CA 1
ATOM 1013 C C . GLY A 1 139 ? 3.538 -5.246 -6.530 1.00 93.75 139 GLY A C 1
ATOM 1014 O O . GLY A 1 139 ? 2.872 -5.345 -5.497 1.00 93.75 139 GLY A O 1
ATOM 1015 N N . GLY A 1 140 ? 3.048 -4.711 -7.648 1.00 96.38 140 GLY A N 1
ATOM 1016 C CA . GLY A 1 140 ? 1.684 -4.226 -7.824 1.00 96.38 140 GLY A CA 1
ATOM 1017 C C . GLY A 1 140 ? 0.644 -5.328 -7.624 1.00 96.38 140 GLY A C 1
ATOM 1018 O O . GLY A 1 140 ? -0.326 -5.122 -6.896 1.00 96.38 140 GLY A O 1
ATOM 1019 N N . MET A 1 141 ? 0.880 -6.527 -8.172 1.00 96.88 141 MET A N 1
ATOM 1020 C CA . MET A 1 141 ? 0.032 -7.701 -7.928 1.00 96.88 141 MET A CA 1
ATOM 1021 C C . MET A 1 141 ? 0.001 -8.079 -6.442 1.00 96.88 141 MET A C 1
ATOM 1023 O O . MET A 1 141 ? -1.066 -8.363 -5.890 1.00 96.88 141 MET A O 1
ATOM 1027 N N . GLY A 1 142 ? 1.153 -8.040 -5.767 1.00 96.00 142 GLY A N 1
ATOM 1028 C CA . GLY A 1 142 ? 1.243 -8.261 -4.325 1.00 96.00 142 GLY A CA 1
ATOM 1029 C C . GLY A 1 142 ? 0.426 -7.243 -3.525 1.00 96.00 142 GLY A C 1
ATOM 1030 O O . GLY A 1 142 ? -0.340 -7.626 -2.641 1.00 96.00 142 GLY A O 1
ATOM 1031 N N . TYR A 1 143 ? 0.529 -5.957 -3.863 1.00 97.25 143 TYR A N 1
ATOM 1032 C CA . TYR A 1 143 ? -0.248 -4.894 -3.222 1.00 97.25 143 TYR A CA 1
ATOM 1033 C C . TYR A 1 143 ? -1.758 -5.047 -3.458 1.00 97.25 143 TYR A C 1
ATOM 1035 O O . TYR A 1 143 ? -2.532 -5.014 -2.502 1.00 97.25 143 TYR A O 1
ATOM 1043 N N . TYR A 1 144 ? -2.179 -5.313 -4.697 1.00 98.06 144 TYR A N 1
ATOM 1044 C CA . TYR A 1 144 ? -3.575 -5.606 -5.032 1.00 98.06 144 TYR A CA 1
ATOM 1045 C C . TYR A 1 144 ? -4.120 -6.806 -4.239 1.00 98.06 144 TYR A C 1
ATOM 1047 O O . TYR A 1 144 ? -5.225 -6.759 -3.697 1.00 98.06 144 TYR A O 1
ATOM 1055 N N . THR A 1 145 ? -3.320 -7.864 -4.099 1.00 96.25 145 THR A N 1
ATOM 1056 C CA . THR A 1 145 ? -3.685 -9.051 -3.311 1.00 96.25 145 THR A CA 1
ATOM 1057 C C . THR A 1 145 ? -3.885 -8.712 -1.832 1.00 96.25 145 THR A C 1
ATOM 1059 O O . 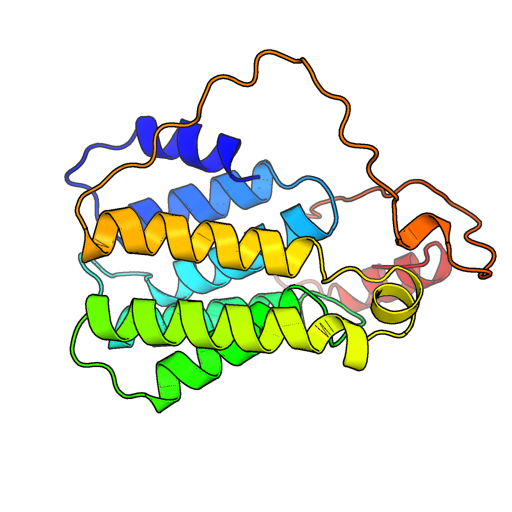THR A 1 145 ? -4.843 -9.182 -1.217 1.00 96.25 145 THR A O 1
ATOM 1062 N N . ILE A 1 146 ? -3.031 -7.855 -1.264 1.00 95.88 146 ILE A N 1
ATOM 1063 C CA . ILE A 1 146 ? -3.172 -7.371 0.117 1.00 95.88 146 ILE A CA 1
ATOM 1064 C C . ILE A 1 146 ? -4.472 -6.573 0.283 1.00 95.88 146 ILE A C 1
ATOM 1066 O O . ILE A 1 146 ? -5.214 -6.834 1.230 1.00 95.88 146 ILE A O 1
ATOM 1070 N N . LEU A 1 147 ? -4.790 -5.663 -0.647 1.00 97.12 147 LEU A N 1
ATOM 1071 C CA . LEU A 1 147 ? -6.040 -4.892 -0.614 1.00 97.12 147 LEU A CA 1
ATOM 1072 C C . LEU A 1 147 ? -7.276 -5.795 -0.656 1.00 97.12 147 LEU A C 1
ATOM 1074 O O . LEU A 1 147 ? -8.216 -5.580 0.105 1.00 97.12 147 LEU A O 1
ATOM 1078 N N . LYS A 1 148 ? -7.263 -6.849 -1.480 1.00 95.88 148 LYS A N 1
ATOM 1079 C CA . LYS A 1 148 ? -8.341 -7.850 -1.496 1.00 95.88 148 LYS A CA 1
ATOM 1080 C C . LYS A 1 148 ? -8.480 -8.587 -0.166 1.00 95.88 148 LYS A C 1
ATOM 1082 O O . LYS A 1 148 ? -9.598 -8.825 0.282 1.00 95.88 148 LYS A O 1
ATOM 1087 N N . GLY A 1 149 ? -7.360 -8.956 0.457 1.00 95.19 149 GLY A N 1
ATOM 1088 C CA . GLY A 1 149 ? -7.361 -9.586 1.777 1.00 95.19 149 GLY A CA 1
ATOM 1089 C C . GLY A 1 149 ? -7.982 -8.679 2.839 1.00 95.19 149 GLY A C 1
ATOM 1090 O O . GLY A 1 149 ? -8.837 -9.122 3.600 1.00 95.19 149 GLY A O 1
ATOM 1091 N N . MET A 1 150 ? -7.618 -7.394 2.836 1.00 95.19 150 MET A N 1
ATOM 1092 C CA . MET A 1 150 ? -8.214 -6.386 3.718 1.00 95.19 150 MET A CA 1
ATOM 1093 C C . MET A 1 150 ? -9.718 -6.222 3.464 1.00 95.19 150 MET A C 1
ATOM 1095 O O . MET A 1 150 ? -10.496 -6.284 4.412 1.00 95.19 150 MET A O 1
ATOM 1099 N N . ALA A 1 151 ? -10.138 -6.095 2.200 1.00 95.88 151 ALA A N 1
ATOM 1100 C CA . ALA A 1 151 ? -11.545 -5.971 1.818 1.00 95.88 151 ALA A CA 1
ATOM 1101 C C . ALA A 1 151 ? -12.385 -7.177 2.273 1.00 95.88 151 ALA A C 1
ATOM 1103 O O . ALA A 1 151 ? -13.490 -7.008 2.782 1.00 95.88 151 ALA A O 1
ATOM 1104 N N . SER A 1 152 ? -11.851 -8.399 2.156 1.00 95.38 152 SER A N 1
ATOM 1105 C CA . SER A 1 152 ? -12.531 -9.625 2.604 1.00 95.38 152 SER A CA 1
ATOM 1106 C C . SER A 1 152 ? -12.913 -9.572 4.085 1.00 95.38 152 SER A C 1
ATOM 1108 O O . SER A 1 152 ? -14.013 -9.974 4.462 1.00 95.38 152 SER A O 1
ATOM 1110 N N . VAL A 1 153 ? -12.024 -9.039 4.924 1.00 94.00 153 VAL A N 1
ATOM 1111 C CA . VAL A 1 153 ? -12.244 -8.935 6.370 1.00 94.00 153 VAL A CA 1
ATOM 1112 C C . VAL A 1 153 ? -13.100 -7.719 6.706 1.00 94.00 153 VAL A C 1
ATOM 1114 O O . VAL A 1 153 ? -14.095 -7.851 7.407 1.00 94.00 153 VAL A O 1
ATOM 1117 N N . ILE A 1 154 ? -12.746 -6.545 6.184 1.00 92.62 154 ILE A N 1
ATOM 1118 C CA . ILE A 1 154 ? -13.390 -5.273 6.540 1.00 92.62 154 ILE A CA 1
ATOM 1119 C C . ILE A 1 154 ? -14.824 -5.201 6.008 1.00 92.62 154 ILE A C 1
ATOM 1121 O O . ILE A 1 154 ? -15.710 -4.699 6.694 1.00 92.62 154 ILE A O 1
ATOM 1125 N N . CYS A 1 155 ? -15.064 -5.703 4.797 1.00 92.44 155 CYS A N 1
ATOM 1126 C CA . CYS A 1 155 ? -16.373 -5.633 4.149 1.00 92.44 155 CYS A CA 1
ATOM 1127 C C . CYS A 1 155 ? -17.175 -6.926 4.324 1.00 92.44 155 CYS A C 1
ATOM 1129 O O . CYS A 1 155 ? -18.399 -6.878 4.403 1.00 92.44 155 CYS A O 1
ATOM 1131 N N . GLY A 1 156 ? -16.498 -8.078 4.358 1.00 88.62 156 GLY A N 1
ATOM 1132 C CA . GLY A 1 156 ? -17.142 -9.393 4.401 1.00 88.62 156 GLY A CA 1
ATOM 1133 C C . GLY A 1 156 ? -17.077 -10.107 5.750 1.00 88.62 156 GLY A C 1
ATOM 1134 O O . GLY A 1 156 ? -17.776 -11.099 5.930 1.00 88.62 156 GLY A O 1
ATOM 1135 N N . GLY A 1 157 ? -16.236 -9.660 6.688 1.00 90.62 157 GLY A N 1
ATOM 1136 C CA . GLY A 1 157 ? -15.973 -10.386 7.937 1.00 90.62 157 GLY A CA 1
ATOM 1137 C C . GLY A 1 157 ? -15.282 -11.739 7.729 1.00 90.62 157 GLY A C 1
ATOM 1138 O O . GLY A 1 157 ? -15.258 -12.565 8.640 1.00 90.62 157 GLY A O 1
ATOM 1139 N N . VAL A 1 158 ? -14.737 -11.999 6.535 1.00 92.12 158 VAL A N 1
ATOM 1140 C CA . VAL A 1 158 ? -14.160 -13.296 6.172 1.00 92.12 158 VAL A CA 1
ATOM 1141 C C . VAL A 1 158 ? -12.641 -13.218 6.201 1.00 92.12 158 VAL A C 1
ATOM 1143 O O . VAL A 1 158 ? -12.016 -12.594 5.340 1.00 92.12 158 VAL A O 1
ATOM 1146 N N . MET A 1 159 ? -12.039 -13.922 7.160 1.00 87.94 159 MET A N 1
ATOM 1147 C CA . MET A 1 159 ? -10.605 -14.204 7.162 1.00 87.94 159 MET A CA 1
ATOM 1148 C C . MET A 1 159 ? -10.289 -15.278 6.121 1.00 87.94 159 MET A C 1
ATOM 1150 O O . MET A 1 159 ? -10.737 -16.420 6.226 1.00 87.94 159 MET A O 1
ATOM 1154 N N . ILE A 1 160 ? -9.487 -14.923 5.118 1.00 83.19 160 ILE A N 1
ATOM 1155 C CA . ILE A 1 160 ? -8.993 -15.885 4.132 1.00 83.19 160 ILE A CA 1
ATOM 1156 C C . ILE A 1 160 ? -7.856 -16.672 4.785 1.00 83.19 160 ILE A C 1
ATOM 1158 O O . ILE A 1 160 ? -6.766 -16.142 5.000 1.00 83.19 160 ILE A O 1
ATOM 1162 N N . GLY A 1 161 ? -8.113 -17.938 5.114 1.00 74.44 161 GLY A N 1
ATOM 1163 C CA . GLY A 1 161 ? -7.083 -18.835 5.626 1.00 74.44 161 GLY A CA 1
ATOM 1164 C C . GLY A 1 161 ? -5.966 -19.018 4.599 1.00 74.44 161 GLY A C 1
ATOM 1165 O O . GLY A 1 161 ? -6.230 -19.290 3.424 1.00 74.44 161 GLY A O 1
ATOM 1166 N N . ALA A 1 162 ? -4.714 -18.891 5.038 1.00 68.88 162 ALA A N 1
ATOM 1167 C CA . ALA A 1 162 ? -3.595 -19.356 4.236 1.00 68.88 162 ALA A CA 1
ATOM 1168 C C . ALA A 1 162 ? -3.736 -20.876 4.095 1.00 68.88 162 ALA A C 1
ATOM 1170 O O . ALA A 1 162 ? -3.739 -21.590 5.097 1.00 68.88 162 ALA A O 1
ATOM 1171 N N . LYS A 1 163 ? -3.879 -21.383 2.866 1.00 63.12 163 LYS A N 1
ATOM 1172 C CA . LYS A 1 163 ? -3.638 -22.808 2.637 1.00 63.12 163 LYS A CA 1
ATOM 1173 C C . LYS A 1 163 ? -2.174 -23.052 2.991 1.00 63.12 163 LYS A C 1
ATOM 1175 O O . LYS A 1 163 ? -1.316 -22.315 2.506 1.00 63.12 163 LYS A O 1
ATOM 1180 N N . GLU A 1 164 ? -1.893 -24.028 3.851 1.00 46.75 164 GLU A N 1
ATOM 1181 C CA . GLU A 1 164 ? -0.522 -24.501 4.020 1.00 46.75 164 GLU A CA 1
ATOM 1182 C C . GLU A 1 164 ? -0.009 -24.883 2.631 1.00 46.75 164 GLU A C 1
ATOM 1184 O O . GLU A 1 164 ? -0.595 -25.727 1.950 1.00 46.75 164 GLU A O 1
ATOM 1189 N N . GLU A 1 165 ? 1.032 -24.196 2.166 1.00 46.53 165 GLU A N 1
ATOM 1190 C CA . GLU A 1 165 ? 1.727 -24.573 0.944 1.00 46.53 165 GLU A CA 1
ATOM 1191 C C . GLU A 1 165 ? 2.383 -25.933 1.206 1.00 46.53 165 GLU A C 1
ATOM 1193 O O . GLU A 1 165 ? 3.510 -26.019 1.692 1.00 46.53 165 GLU A O 1
ATOM 1198 N N . THR A 1 166 ? 1.691 -27.026 0.880 1.00 37.19 166 THR A N 1
ATOM 1199 C CA . THR A 1 166 ? 2.392 -28.252 0.511 1.00 37.19 166 THR A CA 1
ATOM 1200 C C . THR A 1 166 ? 3.253 -27.875 -0.682 1.00 37.19 166 THR A C 1
ATOM 1202 O O . THR A 1 166 ? 2.726 -27.477 -1.720 1.00 37.19 166 THR A O 1
ATOM 1205 N N . ALA A 1 167 ? 4.571 -27.906 -0.497 1.00 43.81 167 ALA A N 1
ATOM 1206 C CA . ALA A 1 167 ? 5.568 -27.549 -1.494 1.00 43.81 167 ALA A CA 1
ATOM 1207 C C . ALA A 1 167 ? 5.504 -28.496 -2.706 1.00 43.81 167 ALA A C 1
ATOM 1209 O O . ALA A 1 167 ? 6.346 -29.369 -2.884 1.00 43.81 167 ALA A O 1
ATOM 1210 N N . THR A 1 168 ? 4.489 -28.343 -3.545 1.00 40.91 168 THR A N 1
ATOM 1211 C CA . THR A 1 168 ? 4.290 -29.096 -4.779 1.00 40.91 168 THR A CA 1
ATOM 1212 C C . THR A 1 168 ? 3.688 -28.161 -5.804 1.00 40.91 168 THR A C 1
ATOM 1214 O O . THR A 1 168 ? 2.502 -28.205 -6.088 1.00 40.91 168 THR A O 1
ATOM 1217 N N . GLU A 1 169 ? 4.524 -27.249 -6.274 1.00 38.59 169 GLU A N 1
ATOM 1218 C CA . GLU A 1 169 ? 4.690 -26.891 -7.679 1.00 38.59 169 GLU A CA 1
ATOM 1219 C C . GLU A 1 169 ? 5.676 -25.731 -7.683 1.00 38.59 169 GLU A C 1
ATOM 1221 O O . GLU A 1 169 ? 5.393 -24.635 -7.201 1.00 38.59 169 GLU A O 1
ATOM 1226 N N . LYS A 1 170 ? 6.893 -25.983 -8.177 1.00 36.50 170 LYS A N 1
ATOM 1227 C CA . LYS A 1 170 ? 7.792 -24.891 -8.537 1.00 36.50 170 LYS A CA 1
ATOM 1228 C C . LYS A 1 170 ? 7.110 -24.160 -9.687 1.00 36.50 170 LYS A C 1
ATOM 1230 O O . LYS A 1 170 ? 7.308 -24.529 -10.841 1.00 36.50 170 LYS A O 1
ATOM 1235 N N . ALA A 1 171 ? 6.293 -23.158 -9.367 1.00 39.34 171 ALA A N 1
ATOM 1236 C CA . ALA A 1 171 ? 5.906 -22.151 -10.331 1.00 39.34 171 ALA A CA 1
ATOM 1237 C C . ALA A 1 171 ? 7.209 -21.693 -10.984 1.00 39.34 171 ALA A C 1
ATOM 1239 O O . ALA A 1 171 ? 8.146 -21.282 -10.292 1.00 39.34 171 ALA A O 1
ATOM 1240 N N . VAL A 1 172 ? 7.318 -21.880 -12.296 1.00 38.78 172 VAL A N 1
ATOM 1241 C CA . VAL A 1 172 ? 8.443 -21.361 -13.060 1.00 38.78 172 VAL A CA 1
ATOM 1242 C C . VAL A 1 172 ? 8.325 -19.849 -12.945 1.00 38.78 172 VAL A C 1
ATOM 1244 O O . VAL A 1 172 ? 7.562 -19.215 -13.667 1.00 38.78 172 VAL A O 1
ATOM 1247 N N . VAL A 1 173 ? 9.015 -19.275 -11.961 1.00 44.28 173 VAL A N 1
ATOM 1248 C CA . VAL A 1 173 ? 9.171 -17.834 -11.829 1.00 44.28 173 VAL A CA 1
ATOM 1249 C C . VAL A 1 173 ? 10.078 -17.439 -12.982 1.00 44.28 173 VAL A C 1
ATOM 1251 O O . VAL A 1 173 ? 11.301 -17.443 -12.862 1.00 44.28 173 VAL A O 1
ATOM 1254 N N . THR A 1 174 ? 9.491 -17.158 -14.142 1.00 42.41 174 THR A N 1
ATOM 1255 C CA . THR A 1 174 ? 10.175 -16.382 -15.168 1.00 42.41 174 THR A CA 1
ATOM 1256 C C . THR A 1 174 ? 10.417 -15.013 -14.557 1.00 42.41 174 THR A C 1
ATOM 1258 O O . THR A 1 174 ? 9.528 -14.163 -14.528 1.00 42.41 174 THR A O 1
ATOM 1261 N N . ASN A 1 175 ? 11.608 -14.821 -13.991 1.00 47.41 175 ASN A N 1
ATOM 1262 C CA . ASN A 1 175 ? 12.079 -13.508 -13.590 1.00 47.41 175 ASN A CA 1
ATOM 1263 C C . ASN A 1 175 ? 12.116 -12.664 -14.865 1.00 47.41 175 ASN A C 1
ATOM 1265 O O . ASN A 1 175 ? 13.051 -12.784 -15.653 1.00 47.41 175 ASN A O 1
ATOM 1269 N N . ALA A 1 176 ? 11.105 -11.821 -15.083 1.00 49.09 176 ALA A N 1
ATOM 1270 C CA . ALA A 1 176 ? 11.097 -10.867 -16.192 1.00 49.09 176 ALA A CA 1
ATOM 1271 C C . ALA A 1 176 ? 12.369 -9.991 -16.168 1.00 49.09 176 ALA A C 1
ATOM 1273 O O . ALA A 1 176 ? 12.898 -9.634 -17.218 1.00 49.09 176 ALA A O 1
ATOM 1274 N N . ALA A 1 177 ? 12.941 -9.770 -14.975 1.00 47.62 177 ALA A N 1
ATOM 1275 C CA . ALA A 1 177 ? 14.249 -9.148 -14.768 1.00 47.62 177 ALA A CA 1
ATOM 1276 C C . ALA A 1 177 ? 15.420 -9.866 -15.476 1.00 47.62 177 ALA A C 1
ATOM 1278 O O . ALA A 1 177 ? 16.376 -9.211 -15.867 1.00 47.62 177 ALA A O 1
ATOM 1279 N N . GLY A 1 178 ? 15.350 -11.185 -15.686 1.00 43.84 178 GLY A N 1
ATOM 1280 C CA . GLY A 1 178 ? 16.374 -11.964 -16.395 1.00 43.84 178 GLY A CA 1
ATOM 1281 C C . GLY A 1 178 ? 16.219 -11.983 -17.920 1.00 43.84 178 GLY A C 1
ATOM 1282 O O . GLY A 1 178 ? 17.023 -12.608 -18.599 1.00 43.84 178 GLY A O 1
ATOM 1283 N N . THR A 1 179 ? 15.180 -11.337 -18.466 1.00 44.53 179 THR A N 1
ATOM 1284 C CA . THR A 1 179 ? 14.915 -11.273 -19.922 1.00 44.53 179 THR A CA 1
ATOM 1285 C C . THR A 1 179 ? 15.312 -9.937 -20.565 1.00 44.53 179 THR A C 1
ATOM 1287 O O . THR A 1 179 ? 15.058 -9.706 -21.757 1.00 44.53 179 THR A O 1
ATOM 1290 N N . PHE A 1 180 ? 15.940 -9.057 -19.780 1.00 44.28 180 PHE A N 1
ATOM 1291 C CA . PHE A 1 180 ? 16.541 -7.814 -20.249 1.00 44.28 180 PHE A CA 1
ATOM 1292 C C . PHE A 1 180 ? 17.928 -8.070 -20.847 1.00 44.28 180 PHE A C 1
ATOM 1294 O O . PHE A 1 180 ? 18.770 -8.704 -20.224 1.00 44.28 180 PHE A O 1
ATOM 1301 N N . GLU A 1 181 ? 18.171 -7.512 -22.033 1.00 44.91 181 GLU A N 1
ATOM 1302 C CA . GLU A 1 181 ? 19.490 -7.422 -22.683 1.00 44.91 181 GLU A CA 1
ATOM 1303 C C . GLU A 1 181 ? 20.270 -6.184 -22.199 1.00 44.91 181 GLU A C 1
ATOM 1305 O O . GLU A 1 181 ? 20.918 -5.489 -22.976 1.00 44.91 181 GLU A O 1
ATOM 1310 N N . THR A 1 182 ? 20.166 -5.851 -20.914 1.00 48.72 182 THR A N 1
ATOM 1311 C CA . THR A 1 182 ? 21.103 -4.931 -20.260 1.00 48.72 182 THR A CA 1
ATOM 1312 C C . THR A 1 182 ? 22.084 -5.773 -19.472 1.00 48.72 182 THR A C 1
ATOM 1314 O O . THR A 1 182 ? 21.661 -6.701 -18.786 1.00 48.72 182 THR A O 1
ATOM 1317 N N . ASP A 1 183 ? 23.372 -5.461 -19.581 1.00 50.56 183 ASP A N 1
ATOM 1318 C CA . ASP A 1 183 ? 24.429 -6.120 -18.818 1.00 50.56 183 ASP A CA 1
ATOM 1319 C C . ASP A 1 183 ? 24.216 -5.792 -17.331 1.00 50.56 183 ASP A C 1
ATOM 1321 O O . ASP A 1 183 ? 24.598 -4.730 -16.845 1.00 50.56 183 ASP A O 1
ATOM 1325 N N . ILE A 1 184 ? 23.466 -6.643 -16.626 1.00 57.97 184 ILE A N 1
ATOM 1326 C CA . ILE A 1 184 ? 23.308 -6.540 -15.177 1.00 57.97 184 ILE A CA 1
ATOM 1327 C C . ILE A 1 184 ? 24.567 -7.170 -14.594 1.00 57.97 184 ILE A C 1
ATOM 1329 O O . ILE A 1 184 ? 24.638 -8.391 -14.443 1.00 57.97 184 ILE A O 1
ATOM 1333 N N . GLU A 1 185 ? 25.560 -6.336 -14.284 1.00 63.09 185 GLU A N 1
ATOM 1334 C CA . GLU A 1 185 ? 26.847 -6.783 -13.737 1.00 63.09 185 GLU A CA 1
ATOM 1335 C C . GLU A 1 185 ? 26.653 -7.602 -12.445 1.00 63.09 185 GLU A C 1
ATOM 1337 O O . GLU A 1 185 ? 27.352 -8.591 -12.211 1.00 63.09 185 GLU A O 1
ATOM 1342 N N . PHE A 1 186 ? 25.630 -7.261 -11.645 1.00 64.75 186 PHE A N 1
ATOM 1343 C CA . PHE A 1 186 ? 25.313 -7.922 -10.378 1.00 64.75 186 PHE A CA 1
ATOM 1344 C C . PHE A 1 186 ? 23.884 -8.481 -10.343 1.00 64.75 186 PHE A C 1
ATOM 1346 O O . PHE A 1 186 ? 22.907 -7.768 -10.132 1.00 64.75 186 PHE A O 1
ATOM 1353 N N . THR A 1 187 ? 23.737 -9.802 -10.461 1.00 64.75 187 THR A N 1
ATOM 1354 C CA . THR A 1 187 ? 22.424 -10.483 -10.436 1.00 64.75 187 THR A CA 1
ATOM 1355 C C . THR A 1 187 ? 21.881 -10.741 -9.023 1.00 64.75 187 THR A C 1
ATOM 1357 O O . THR A 1 187 ? 21.038 -11.620 -8.828 1.00 64.75 187 THR A O 1
ATOM 1360 N N . TYR A 1 188 ? 22.393 -10.037 -8.014 1.00 64.69 188 TYR A N 1
ATOM 1361 C CA . TYR A 1 188 ? 21.972 -10.153 -6.622 1.00 64.69 188 TYR A CA 1
ATOM 1362 C C . TYR A 1 188 ? 21.559 -8.782 -6.088 1.00 64.69 188 TYR A C 1
ATOM 1364 O O . TYR A 1 188 ? 22.231 -7.781 -6.315 1.00 64.69 188 TYR A O 1
ATOM 1372 N N . CYS A 1 189 ? 20.461 -8.735 -5.337 1.00 66.19 189 CYS A N 1
ATOM 1373 C CA . CYS A 1 189 ? 20.066 -7.536 -4.605 1.00 66.19 189 CYS A CA 1
ATOM 1374 C C . CYS A 1 189 ? 20.545 -7.654 -3.156 1.00 66.19 189 CYS A C 1
ATOM 1376 O O . CYS A 1 189 ? 20.394 -8.706 -2.530 1.00 66.19 189 CYS A O 1
ATOM 1378 N N . THR A 1 190 ? 21.129 -6.578 -2.628 1.00 70.62 190 THR A N 1
ATOM 1379 C CA . THR A 1 190 ? 21.455 -6.460 -1.204 1.00 70.62 190 THR A CA 1
ATOM 1380 C C . THR A 1 190 ? 20.760 -5.227 -0.658 1.00 70.62 190 THR A C 1
ATOM 1382 O O . THR A 1 190 ? 21.019 -4.121 -1.123 1.00 70.62 190 THR A O 1
ATOM 1385 N N . GLU A 1 191 ? 19.893 -5.402 0.336 1.00 72.06 191 GLU A N 1
ATOM 1386 C CA . GLU A 1 191 ? 19.174 -4.290 0.955 1.00 72.06 191 GLU A CA 1
ATOM 1387 C C . GLU A 1 191 ? 19.559 -4.112 2.427 1.00 72.06 191 GLU A C 1
ATOM 1389 O O . GLU A 1 191 ? 19.639 -5.077 3.191 1.00 72.06 191 GLU A O 1
ATOM 1394 N N . PHE A 1 192 ? 19.731 -2.856 2.849 1.00 74.81 192 PHE A N 1
ATOM 1395 C CA . PHE A 1 192 ? 20.001 -2.490 4.238 1.00 74.81 192 PHE A CA 1
ATOM 1396 C C . PHE A 1 192 ? 19.085 -1.358 4.697 1.00 74.81 192 PHE A C 1
ATOM 1398 O O . PHE A 1 192 ? 18.798 -0.422 3.953 1.00 74.81 192 PHE A O 1
ATOM 1405 N N . ILE A 1 193 ? 18.680 -1.404 5.966 1.00 73.88 193 ILE A N 1
ATOM 1406 C CA . ILE A 1 193 ? 18.042 -0.270 6.637 1.00 73.88 193 ILE A CA 1
ATOM 1407 C C . ILE A 1 193 ? 19.108 0.423 7.473 1.00 73.88 193 ILE A C 1
ATOM 1409 O O . ILE A 1 193 ? 19.563 -0.108 8.485 1.00 73.88 193 ILE A O 1
ATOM 1413 N N . VAL A 1 194 ? 19.500 1.621 7.047 1.00 79.88 194 VAL A N 1
ATOM 1414 C CA . VAL A 1 194 ? 20.490 2.429 7.761 1.00 79.88 194 VAL A CA 1
ATOM 1415 C C . VAL A 1 194 ? 19.773 3.350 8.740 1.00 79.88 194 VAL A C 1
ATOM 1417 O O . VAL A 1 194 ? 19.061 4.275 8.347 1.00 79.88 194 VAL A O 1
ATOM 1420 N N . VAL A 1 195 ? 19.965 3.101 10.034 1.00 79.56 195 VAL A N 1
ATOM 1421 C CA . VAL A 1 195 ? 19.467 3.977 11.098 1.00 79.56 195 VAL A CA 1
ATOM 1422 C C . VAL A 1 195 ? 20.494 5.076 11.346 1.00 79.56 195 VAL A C 1
ATOM 1424 O O . VAL A 1 195 ? 21.667 4.807 11.602 1.00 79.56 195 VAL A O 1
ATOM 1427 N N . LYS A 1 196 ? 20.055 6.332 11.265 1.00 83.50 196 LYS A N 1
ATOM 1428 C CA . LYS A 1 196 ? 20.914 7.485 11.540 1.00 83.50 196 LYS A CA 1
ATOM 1429 C C . LYS A 1 196 ? 21.213 7.552 13.035 1.00 83.50 196 LYS A C 1
ATOM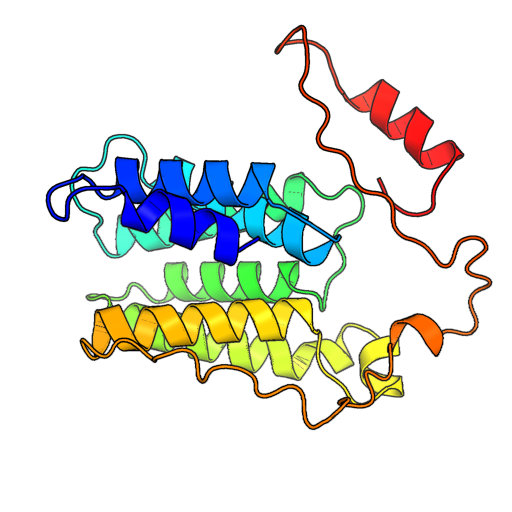 1431 O O . LYS A 1 196 ? 20.286 7.583 13.837 1.00 83.50 196 LYS A O 1
ATOM 1436 N N . SER A 1 197 ? 22.491 7.642 13.394 1.00 84.50 197 SER A N 1
ATOM 1437 C CA . SER A 1 197 ? 22.902 7.925 14.776 1.00 84.50 197 SER A CA 1
ATO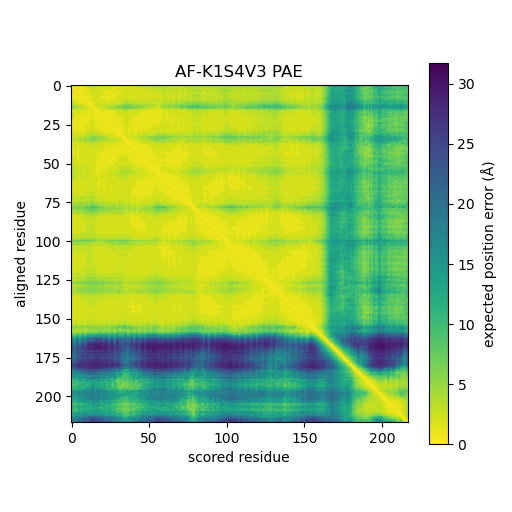M 1438 C C . SER A 1 197 ? 22.553 9.354 15.205 1.00 84.50 197 SER A C 1
ATOM 1440 O O . SER A 1 197 ? 22.234 9.585 16.364 1.00 84.50 197 SER A O 1
ATOM 1442 N N . ASP A 1 198 ? 22.558 10.298 14.260 1.00 87.56 198 ASP A N 1
ATOM 1443 C CA . ASP A 1 198 ? 22.065 11.665 14.431 1.00 87.56 198 ASP A CA 1
ATOM 1444 C C . ASP A 1 198 ? 20.902 11.911 13.464 1.00 87.56 198 ASP A C 1
ATOM 1446 O O . ASP A 1 198 ? 21.082 11.916 12.243 1.00 87.56 198 ASP A O 1
ATOM 1450 N N . VAL A 1 199 ? 19.704 12.133 14.010 1.00 81.06 199 VAL A N 1
ATOM 1451 C CA . VAL A 1 199 ? 18.467 12.350 13.245 1.00 81.06 199 VAL A CA 1
ATOM 1452 C C . VAL A 1 199 ? 18.521 13.581 12.338 1.00 81.06 199 VAL A C 1
ATOM 1454 O O . VAL A 1 199 ? 17.807 13.606 11.335 1.00 81.06 199 VAL A O 1
ATOM 1457 N N . ASN A 1 200 ? 19.407 14.542 12.609 1.00 85.94 200 ASN A N 1
ATOM 1458 C CA . ASN A 1 200 ? 19.537 15.778 11.838 1.00 85.94 200 ASN A CA 1
ATOM 1459 C C . ASN A 1 200 ? 20.556 15.683 10.694 1.00 85.94 200 ASN A C 1
ATOM 1461 O O . ASN A 1 200 ? 20.547 16.526 9.801 1.00 85.94 200 ASN A O 1
ATOM 1465 N N . LYS A 1 201 ? 21.414 14.652 10.660 1.00 84.75 201 LYS A N 1
ATOM 1466 C CA . LYS A 1 201 ? 22.422 14.508 9.594 1.00 84.75 201 LYS A CA 1
ATOM 1467 C C . LYS A 1 201 ? 21.790 14.320 8.219 1.00 84.75 201 LYS A C 1
ATOM 1469 O O . LYS A 1 201 ? 20.945 13.454 8.043 1.00 84.75 201 LYS A O 1
ATOM 1474 N N . ASP A 1 202 ? 22.228 15.056 7.213 1.00 83.06 202 ASP A N 1
ATOM 1475 C CA . ASP A 1 202 ? 21.742 14.847 5.850 1.00 83.06 202 ASP A CA 1
ATOM 1476 C C . ASP A 1 202 ? 22.240 13.504 5.269 1.00 83.06 202 ASP A C 1
ATOM 1478 O O . ASP A 1 202 ? 23.426 13.178 5.345 1.00 83.06 202 ASP A O 1
ATOM 1482 N N . ALA A 1 203 ? 21.326 12.723 4.687 1.00 85.50 203 ALA A N 1
ATOM 1483 C CA . ALA A 1 203 ? 21.627 11.446 4.038 1.00 85.50 203 ALA A CA 1
ATOM 1484 C C . ALA A 1 203 ? 22.098 11.607 2.579 1.00 85.50 203 ALA A C 1
ATOM 1486 O O . ALA A 1 203 ? 22.553 10.635 1.979 1.00 85.50 203 ALA A O 1
ATOM 1487 N N . THR A 1 204 ? 22.023 12.814 2.008 1.00 84.12 204 THR A N 1
ATOM 1488 C CA . THR A 1 204 ? 22.311 13.080 0.588 1.00 84.12 204 THR A CA 1
ATOM 1489 C C . THR A 1 204 ? 23.722 12.660 0.179 1.00 84.12 204 THR A C 1
ATOM 1491 O O . THR A 1 204 ? 23.897 12.036 -0.863 1.00 84.12 204 THR A O 1
ATOM 1494 N N . LYS A 1 205 ? 24.735 12.911 1.019 1.00 85.56 205 LYS A N 1
ATOM 1495 C CA . LYS A 1 205 ? 26.123 12.506 0.721 1.00 85.56 205 LYS A CA 1
ATOM 1496 C C . LYS A 1 205 ? 26.307 10.989 0.690 1.00 85.56 205 LYS A C 1
ATOM 1498 O O . LYS A 1 205 ? 27.039 10.486 -0.15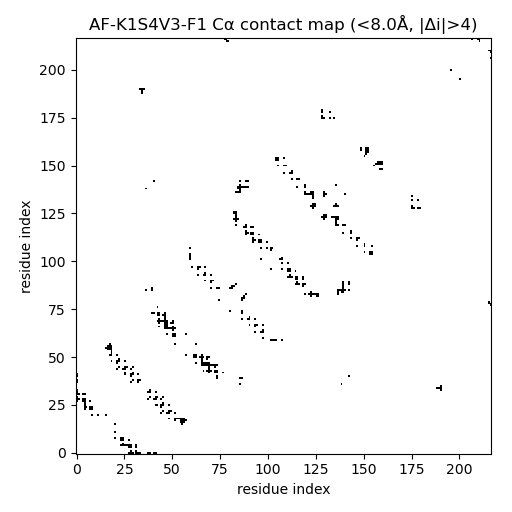2 1.00 85.56 205 LYS A O 1
ATOM 1503 N N . LEU A 1 206 ? 25.648 10.271 1.603 1.00 86.00 206 LEU A N 1
ATOM 1504 C CA . LEU A 1 206 ? 25.691 8.808 1.625 1.00 86.00 206 LEU A CA 1
ATOM 1505 C C . LEU A 1 206 ? 25.000 8.236 0.385 1.00 86.00 206 LEU A C 1
ATOM 1507 O O . LEU A 1 206 ? 25.538 7.330 -0.236 1.00 86.00 206 LEU A O 1
ATOM 1511 N N . ARG A 1 207 ? 23.851 8.804 0.001 1.00 82.69 207 ARG A N 1
ATOM 1512 C CA . ARG A 1 207 ? 23.136 8.423 -1.223 1.00 82.69 207 ARG A CA 1
ATOM 1513 C C . ARG A 1 207 ? 24.010 8.581 -2.465 1.00 82.69 207 ARG A C 1
ATOM 1515 O O . ARG A 1 207 ? 24.202 7.607 -3.176 1.00 82.69 207 ARG A O 1
ATOM 1522 N N . ALA A 1 208 ? 24.613 9.755 -2.652 1.00 84.50 208 ALA A N 1
ATOM 1523 C CA . ALA A 1 208 ? 25.488 10.023 -3.794 1.00 84.50 208 ALA A CA 1
ATOM 1524 C C . ALA A 1 208 ? 26.696 9.068 -3.865 1.00 84.50 208 ALA A C 1
ATOM 1526 O O . ALA A 1 208 ? 27.121 8.685 -4.949 1.00 84.50 208 ALA A O 1
ATOM 1527 N N . PHE A 1 209 ? 27.251 8.663 -2.716 1.00 86.88 209 PHE A N 1
ATOM 1528 C CA . PHE A 1 209 ? 28.319 7.660 -2.674 1.00 86.88 209 PHE A CA 1
ATOM 1529 C C . PHE A 1 209 ? 27.825 6.263 -3.066 1.00 86.88 209 PHE A C 1
ATOM 1531 O O . PHE A 1 209 ? 28.485 5.570 -3.831 1.00 86.88 209 PHE A O 1
ATOM 1538 N N . LEU A 1 210 ? 26.668 5.839 -2.557 1.00 85.25 210 LEU A N 1
ATOM 1539 C CA . LEU A 1 210 ? 26.112 4.533 -2.903 1.00 85.25 210 LEU A CA 1
ATOM 1540 C C . LEU A 1 210 ? 25.762 4.454 -4.404 1.00 85.25 210 LEU A C 1
ATOM 1542 O O . LEU A 1 210 ? 25.927 3.397 -5.003 1.00 85.25 210 LEU A O 1
ATOM 1546 N N . GLU A 1 211 ? 25.359 5.569 -5.030 1.00 78.25 211 GLU A N 1
ATOM 1547 C CA . GLU A 1 211 ? 25.080 5.637 -6.476 1.00 78.25 211 GLU A CA 1
ATOM 1548 C C . GLU A 1 211 ? 26.323 5.398 -7.337 1.00 78.25 211 GLU A C 1
ATOM 1550 O O . GLU A 1 211 ? 26.198 4.996 -8.490 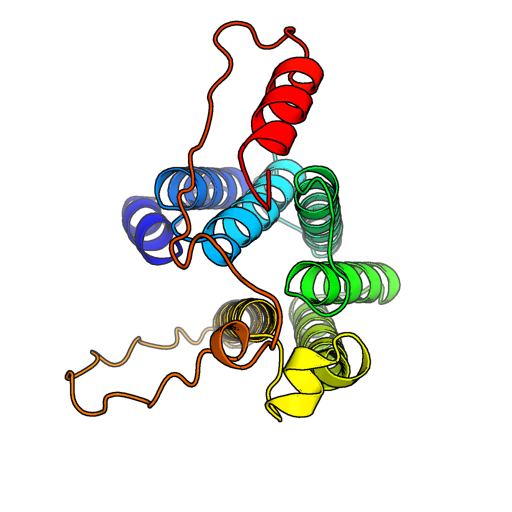1.00 78.25 211 GLU A O 1
ATOM 1555 N N . SER A 1 212 ? 27.528 5.637 -6.807 1.00 83.12 212 SER A N 1
ATOM 1556 C CA . SER A 1 212 ? 28.754 5.358 -7.556 1.00 83.12 212 SER A CA 1
ATOM 1557 C C . SER A 1 212 ? 29.166 3.888 -7.510 1.00 83.12 212 SER A C 1
ATOM 1559 O O . SER A 1 212 ? 30.144 3.532 -8.160 1.00 83.12 212 SER A O 1
ATOM 1561 N N . ILE A 1 213 ? 28.499 3.055 -6.702 1.00 83.00 213 ILE A N 1
ATOM 1562 C CA . ILE A 1 213 ? 28.889 1.654 -6.478 1.00 83.00 213 ILE A CA 1
ATOM 1563 C C . ILE A 1 213 ? 27.749 0.646 -6.684 1.00 83.00 213 ILE A C 1
ATOM 1565 O O . ILE A 1 213 ? 27.963 -0.543 -6.459 1.00 83.00 213 ILE A O 1
ATOM 1569 N N . GLY A 1 214 ? 26.548 1.083 -7.074 1.00 71.38 214 GLY A N 1
ATOM 1570 C CA . GLY A 1 214 ? 25.417 0.187 -7.305 1.00 71.38 214 GLY A CA 1
ATOM 1571 C C . GLY A 1 214 ? 24.342 0.779 -8.211 1.00 71.38 214 GLY A C 1
ATOM 1572 O O . GLY A 1 214 ? 24.207 1.995 -8.335 1.00 71.38 214 GLY A O 1
ATOM 1573 N N . ASP A 1 215 ? 23.545 -0.103 -8.813 1.00 63.59 215 ASP A N 1
ATOM 1574 C CA . ASP A 1 215 ? 22.552 0.263 -9.832 1.00 63.59 215 ASP A CA 1
ATOM 1575 C C . ASP A 1 215 ? 21.261 0.878 -9.253 1.00 63.59 215 ASP A C 1
ATOM 1577 O O . ASP A 1 215 ? 20.480 1.501 -9.977 1.00 63.59 215 ASP A O 1
ATOM 1581 N N . CYS A 1 216 ? 21.014 0.720 -7.944 1.00 58.12 216 CYS A N 1
ATOM 1582 C CA . CYS A 1 216 ? 19.848 1.268 -7.245 1.00 58.12 216 CYS A CA 1
ATOM 1583 C C . CYS A 1 216 ? 20.161 1.547 -5.762 1.00 58.12 216 CYS A C 1
ATOM 1585 O O . CYS A 1 216 ? 20.669 0.669 -5.064 1.00 58.12 216 CYS A O 1
ATOM 1587 N N . VAL A 1 217 ? 19.819 2.751 -5.281 1.00 55.88 217 VAL A N 1
ATOM 1588 C CA . VAL A 1 217 ? 20.033 3.253 -3.903 1.00 55.88 217 VAL A CA 1
ATOM 1589 C C . VAL A 1 217 ? 18.754 3.865 -3.343 1.00 55.88 217 VAL A C 1
ATOM 1591 O O . VAL A 1 217 ? 17.995 4.482 -4.129 1.00 55.88 217 VAL A O 1
#

Radius of gyration: 18.23 Å; Cα contacts (8 Å, |Δi|>4): 278; chains: 1; bounding box: 48×45×46 Å

Secondary structure (DSSP, 8-state):
-HHHHHHHHTTS-TT--HHHHHHHHHHHHHHT--HHHHHHHHHHHHHHHHHTTT-SS--HHHHHHHHHHHHHHHHHHSSS--TTSHHHHHHHHHHHHHHTT-SSHHHHHHHHHHHHHHHHHHHHHH-HHHHHHT---HHHHHHHHHHHHHHHHHHH----PPPP--S--------GGGG--S--S-----------SSTTS-SHHHHHHHHTT-S--

Mean predicted aligned error: 7.78 Å

InterPro domains:
  IPR004007 DhaL domain [PF02734] (1-151)
  IPR004007 DhaL domain [PS51480] (1-152)
  IPR004007 DhaL domain [SM01120] (1-152)
  IPR036117 DhaL domain superfamily [G3DSA:1.25.40.340] (1-154)
  IPR036117 DhaL domain superfamily [SSF101473] (3-154)
  IPR048394 Fatty acid kinase subunit A-like, middle domain [PF21645] (185-217)
  IPR050270 DegV domain-containing [PTHR33434] (1-216)

Nearest PDB structures (foldseek):
  7w7h-assembly1_B  TM=9.596E-01  e=5.307E-11  Streptococcus suis 05ZYH33
  7w7h-assembly1_A  TM=9.566E-01  e=5.855E-11  Streptococcus suis 05ZYH33
  8vip-assembly1_A  TM=9.546E-01  e=1.488E-10  Staphylococcus aureus subsp. aureus NCTC 8325
  7snb-assembly1_A  TM=9.594E-01  e=3.266E-10  Staphylococcus aureus
  7ed9-assembly2_B  TM=9.578E-01  e=5.337E-10  Thermus thermophilus HB8